Protein AF-A0A3D4NW96-F1 (afdb_monomer_lite)

Sequence (193 aa):
GAGKTSLIKHLLAQRPAHERWAVLINEFGQIGLDAALLTHDADGIALGEVAGGCLCCVNGVPFQIGLGRLLRKARPDRLFIEPSGLGHPAQLLRQLSEAPWHGVLAVQPCVLVLDAQALAVGKPLPATQQETLNSAGLLLLNKSEDLDAGDRQRIAAQLPARRLYWTQQAVLPLSELPGLETQAMAGGGKFSG

pLDDT: mean 81.94, std 17.96, range [34.5, 98.31]

Foldseek 3Di:
DLQPLLLVVLLLVVDDQPFAEEEEEADPDPRPPPCVVAVDVNSRYYYFYQDDDALQVVVDPSVVVRVVVRCVPSVGQYYHYDHPPPHQVVVVLVVCCDPPNPLVDPRWFAEARDALVCVLVPNDDPPSVVVSLVRHQEHEHEPCPPPDPVSVVVSVVVGPPHHYHYYYSNNDDNVSDTCSVPGRPPDPDPPDD

Secondary structure (DSSP, 8-state):
--SHHHHHHHHHTT--TT--EEEEES-SSSS---GGGT--GGGTEEEEE--SS-TT-TTSHHHHHHHHHHHHHH--SEEEEE--TT--HHHHHHHHHSTTTBTTB-PPPPEEEEEHHHHHTTPPPPHHHHHHHTT-SEEEEE--TT--HHHHHHHHHHS-S--EEEESTT---GGGSTTTT------------

Structure (mmCIF, N/CA/C/O backbone):
data_AF-A0A3D4NW96-F1
#
_entry.id   AF-A0A3D4NW96-F1
#
loop_
_atom_site.group_PDB
_atom_site.id
_atom_site.type_symbol
_atom_site.label_atom_id
_atom_site.label_alt_id
_atom_site.label_comp_id
_atom_site.label_asym_id
_atom_site.label_entity_id
_atom_site.label_seq_id
_atom_site.pdbx_PDB_ins_code
_atom_site.Cartn_x
_atom_site.Cartn_y
_atom_site.Cartn_z
_atom_site.occupancy
_atom_site.B_iso_or_equiv
_atom_site.auth_seq_id
_atom_site.auth_comp_id
_atom_site.auth_asym_id
_atom_site.auth_atom_id
_atom_site.pdbx_PDB_model_num
ATOM 1 N N . GLY A 1 1 ? 4.396 1.467 13.253 1.00 79.81 1 GLY A N 1
ATOM 2 C CA . GLY A 1 1 ? 3.691 2.020 12.072 1.00 79.81 1 GLY A CA 1
ATOM 3 C C . GLY A 1 1 ? 2.405 1.254 11.788 1.00 79.81 1 GLY A C 1
ATOM 4 O O . GLY A 1 1 ? 2.081 0.360 12.561 1.00 79.81 1 GLY A O 1
ATOM 5 N N . ALA A 1 2 ? 1.698 1.584 10.698 1.00 88.38 2 ALA A N 1
ATOM 6 C CA . ALA A 1 2 ? 0.417 0.960 10.317 1.00 88.38 2 ALA A CA 1
ATOM 7 C C . ALA A 1 2 ? 0.542 -0.426 9.639 1.00 88.38 2 ALA A C 1
ATOM 9 O O . ALA A 1 2 ? -0.442 -1.145 9.546 1.00 88.38 2 ALA A O 1
ATOM 10 N N . GLY A 1 3 ? 1.742 -0.835 9.196 1.00 90.62 3 GLY A N 1
ATOM 11 C CA . GLY A 1 3 ? 1.985 -2.171 8.616 1.00 90.62 3 GLY A CA 1
ATOM 12 C C . GLY A 1 3 ? 2.124 -2.238 7.087 1.00 90.62 3 GLY A C 1
ATOM 13 O O . GLY A 1 3 ? 2.017 -3.322 6.533 1.00 90.62 3 GLY A O 1
ATOM 14 N N . LYS A 1 4 ? 2.389 -1.114 6.402 1.00 90.12 4 LYS A N 1
ATOM 15 C CA . LYS A 1 4 ? 2.586 -1.044 4.935 1.00 90.12 4 LYS A CA 1
ATOM 16 C C . LYS A 1 4 ? 3.630 -2.032 4.410 1.00 90.12 4 LYS A C 1
ATOM 18 O O . LYS A 1 4 ? 3.354 -2.804 3.503 1.00 90.12 4 LYS A O 1
ATOM 23 N N . THR A 1 5 ? 4.805 -2.046 5.022 1.00 84.62 5 THR A N 1
ATOM 24 C CA . THR A 1 5 ? 5.847 -2.992 4.647 1.00 84.62 5 THR A CA 1
ATOM 25 C C . THR A 1 5 ? 5.406 -4.443 4.843 1.00 84.62 5 THR A C 1
ATOM 27 O O . THR A 1 5 ? 5.610 -5.269 3.958 1.00 84.62 5 THR A O 1
ATOM 30 N N . SER A 1 6 ? 4.824 -4.774 6.001 1.00 88.56 6 SER A N 1
ATOM 31 C CA . SER A 1 6 ? 4.350 -6.134 6.278 1.00 88.56 6 SER A CA 1
ATOM 32 C C . SER A 1 6 ? 3.328 -6.577 5.233 1.00 88.56 6 SER A C 1
ATOM 34 O O . SER A 1 6 ? 3.433 -7.690 4.729 1.00 88.56 6 SER A O 1
ATOM 36 N N . LEU A 1 7 ? 2.424 -5.676 4.827 1.00 92.88 7 LEU A N 1
ATOM 37 C CA . LEU A 1 7 ? 1.505 -5.909 3.714 1.00 92.88 7 LEU A CA 1
ATOM 38 C C . LEU A 1 7 ? 2.262 -6.271 2.432 1.00 92.88 7 LEU A C 1
ATOM 40 O O . LEU A 1 7 ? 1.961 -7.290 1.821 1.00 92.88 7 LEU A O 1
ATOM 44 N N . ILE A 1 8 ? 3.265 -5.479 2.037 1.00 91.00 8 ILE A N 1
ATOM 45 C CA . ILE A 1 8 ? 4.057 -5.763 0.831 1.00 91.00 8 ILE A CA 1
ATOM 46 C C . ILE A 1 8 ? 4.716 -7.142 0.934 1.00 91.00 8 ILE A C 1
ATOM 48 O O . ILE A 1 8 ? 4.587 -7.927 0.001 1.00 91.00 8 ILE A O 1
ATOM 52 N N . LYS A 1 9 ? 5.339 -7.494 2.068 1.00 88.38 9 LYS A N 1
ATOM 53 C CA . LYS A 1 9 ? 5.931 -8.833 2.271 1.00 88.38 9 LYS A CA 1
ATOM 54 C C . LYS A 1 9 ? 4.901 -9.950 2.065 1.00 88.38 9 LYS A C 1
ATOM 56 O O . LYS A 1 9 ? 5.177 -10.906 1.344 1.00 88.38 9 LYS A O 1
ATOM 61 N N . HIS A 1 10 ? 3.713 -9.817 2.656 1.00 91.38 10 HIS A N 1
ATOM 62 C CA . HIS A 1 10 ? 2.637 -10.800 2.504 1.00 91.38 10 HIS A CA 1
ATOM 63 C C . H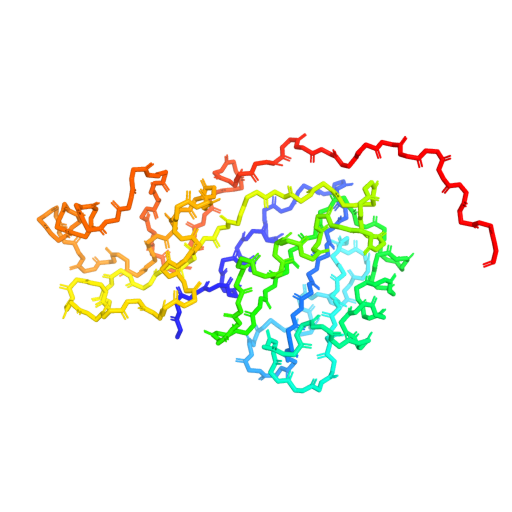IS A 1 10 ? 2.122 -10.908 1.066 1.00 91.38 10 HIS A C 1
ATOM 65 O O . HIS A 1 10 ? 1.771 -12.004 0.631 1.00 91.38 10 HIS A O 1
ATOM 71 N N . LEU A 1 11 ? 2.080 -9.803 0.320 1.00 93.06 11 LEU A N 1
ATOM 72 C CA . LEU A 1 11 ? 1.682 -9.814 -1.087 1.00 93.06 11 LEU A CA 1
ATOM 73 C C . LEU A 1 11 ? 2.751 -10.471 -1.964 1.00 93.06 11 LEU A C 1
ATOM 75 O O . LEU A 1 11 ? 2.412 -11.299 -2.804 1.00 93.06 11 LEU A O 1
ATOM 79 N N . LEU A 1 12 ? 4.033 -10.150 -1.749 1.00 90.44 12 LEU A N 1
ATOM 80 C CA . LEU A 1 12 ? 5.151 -10.749 -2.488 1.00 90.44 12 LEU A CA 1
ATOM 81 C C . LEU A 1 12 ? 5.175 -12.279 -2.344 1.00 90.44 12 LEU A C 1
ATOM 83 O O . LEU A 1 12 ? 5.434 -12.979 -3.318 1.00 90.44 12 LEU A O 1
ATOM 87 N N . ALA A 1 13 ? 4.840 -12.803 -1.160 1.00 89.94 13 ALA A N 1
ATOM 88 C CA . ALA A 1 13 ? 4.742 -14.244 -0.915 1.00 89.94 13 ALA A CA 1
ATOM 89 C C . ALA A 1 13 ? 3.607 -14.938 -1.700 1.00 89.94 13 ALA A C 1
ATOM 91 O O . ALA A 1 13 ? 3.605 -16.159 -1.822 1.00 89.94 13 ALA A O 1
ATOM 92 N N . GLN A 1 14 ? 2.648 -14.175 -2.236 1.00 92.94 14 GLN A N 1
ATOM 93 C CA . GLN A 1 14 ? 1.527 -14.662 -3.050 1.00 92.94 14 GLN A CA 1
ATOM 94 C C . GLN A 1 14 ? 1.749 -14.443 -4.559 1.00 92.94 14 GLN A C 1
ATOM 96 O O . GLN A 1 14 ? 0.839 -14.683 -5.353 1.00 92.94 14 GLN A O 1
ATOM 101 N N . ARG A 1 15 ? 2.931 -13.957 -4.971 1.00 91.12 15 ARG A N 1
ATOM 102 C CA . ARG A 1 15 ? 3.251 -13.638 -6.369 1.00 91.12 15 ARG A CA 1
ATOM 103 C C . ARG A 1 15 ? 3.063 -14.864 -7.281 1.00 91.12 15 ARG A C 1
ATOM 105 O O . ARG A 1 15 ? 3.669 -15.907 -7.025 1.00 91.12 15 ARG A O 1
ATOM 112 N N . PRO A 1 16 ? 2.322 -14.744 -8.397 1.00 91.50 16 PRO A N 1
ATOM 113 C CA . PRO A 1 16 ? 2.294 -15.779 -9.423 1.00 91.50 16 PRO A CA 1
ATOM 114 C C . PRO A 1 16 ? 3.690 -15.997 -10.016 1.00 91.50 16 PRO A C 1
ATOM 116 O O . PRO A 1 16 ? 4.339 -15.045 -10.440 1.00 91.50 16 PRO A O 1
ATOM 119 N N . ALA A 1 17 ? 4.139 -17.252 -10.110 1.00 88.12 17 ALA A N 1
ATOM 120 C CA . ALA A 1 17 ? 5.512 -17.581 -10.511 1.00 88.12 17 ALA A CA 1
ATOM 121 C C . ALA A 1 17 ? 5.953 -16.958 -11.853 1.00 88.12 17 ALA A C 1
ATOM 123 O O . ALA A 1 17 ? 7.131 -16.639 -12.009 1.00 88.12 17 ALA A O 1
ATOM 124 N N . HIS A 1 18 ? 5.015 -16.749 -12.783 1.00 89.19 18 HIS A N 1
ATOM 125 C CA . HIS A 1 18 ? 5.259 -16.206 -14.122 1.00 89.19 18 HIS A CA 1
ATOM 126 C C . HIS A 1 18 ? 5.331 -14.670 -14.192 1.00 89.19 18 HIS A C 1
ATOM 128 O O . HIS A 1 18 ? 5.733 -14.149 -15.228 1.00 89.19 18 HIS A O 1
ATOM 134 N N . GLU A 1 19 ? 4.953 -13.946 -13.134 1.00 91.06 19 GLU A N 1
ATOM 135 C CA . GLU A 1 19 ? 4.984 -12.478 -13.115 1.00 91.06 19 GLU A CA 1
ATOM 136 C C . GLU A 1 19 ? 6.280 -11.959 -12.483 1.00 91.06 19 GLU A C 1
ATOM 138 O O . GLU A 1 19 ? 6.698 -12.431 -11.430 1.00 91.06 19 GLU A O 1
ATOM 143 N N . ARG A 1 20 ? 6.894 -10.928 -13.058 1.00 90.75 20 ARG A N 1
ATOM 144 C CA . ARG A 1 20 ? 7.984 -10.177 -12.428 1.00 90.75 20 ARG A CA 1
ATOM 145 C C . ARG A 1 20 ? 7.427 -9.009 -11.642 1.00 90.75 20 ARG A C 1
ATOM 147 O O . ARG A 1 20 ? 6.744 -8.157 -12.202 1.00 90.75 20 ARG A O 1
ATOM 154 N N . TRP A 1 21 ? 7.727 -8.919 -10.358 1.00 92.38 21 TRP A N 1
ATOM 155 C CA . TRP A 1 21 ? 7.272 -7.808 -9.528 1.00 92.38 21 TRP A CA 1
ATOM 156 C C . TRP A 1 21 ? 8.437 -6.907 -9.148 1.00 92.38 21 TRP A C 1
ATOM 158 O O . TRP A 1 21 ? 9.586 -7.334 -9.076 1.00 92.38 21 TRP A O 1
ATOM 168 N N . ALA A 1 22 ? 8.142 -5.641 -8.901 1.00 90.38 22 ALA A N 1
ATOM 169 C CA . ALA A 1 22 ? 9.100 -4.688 -8.389 1.00 90.38 22 ALA A CA 1
ATOM 170 C C . ALA A 1 22 ? 8.536 -3.950 -7.180 1.00 90.38 22 ALA A C 1
ATOM 172 O O . ALA A 1 22 ? 7.335 -3.691 -7.094 1.00 90.38 22 ALA A O 1
ATOM 173 N N . VAL A 1 23 ? 9.415 -3.580 -6.257 1.00 88.50 23 VAL A N 1
ATOM 174 C CA . VAL A 1 23 ? 9.076 -2.734 -5.115 1.00 88.50 23 VAL A CA 1
ATOM 175 C C . VAL A 1 23 ? 10.023 -1.540 -5.097 1.00 88.50 23 VAL A C 1
ATOM 177 O O . VAL A 1 23 ? 11.232 -1.699 -5.247 1.00 88.50 23 VAL A O 1
ATOM 180 N N . LEU A 1 24 ? 9.476 -0.341 -4.928 1.00 85.44 24 LEU A N 1
ATOM 181 C CA . LEU A 1 24 ? 10.227 0.892 -4.725 1.00 85.44 24 LEU A CA 1
ATOM 182 C C . LEU A 1 24 ? 9.972 1.399 -3.303 1.00 85.44 24 LEU A C 1
ATOM 184 O O . LEU A 1 24 ? 8.830 1.708 -2.953 1.00 85.44 24 LEU A O 1
ATOM 188 N N . ILE A 1 25 ? 11.030 1.483 -2.494 1.00 79.69 25 ILE A N 1
ATOM 189 C CA . ILE A 1 25 ? 10.976 1.949 -1.098 1.00 79.69 25 ILE A CA 1
ATOM 190 C C . ILE A 1 25 ? 11.914 3.143 -0.873 1.00 79.69 25 ILE A C 1
ATOM 192 O O . ILE A 1 25 ? 12.885 3.328 -1.607 1.00 79.69 25 ILE A O 1
ATOM 196 N N . ASN A 1 26 ? 11.613 3.964 0.138 1.00 66.25 26 ASN A N 1
ATOM 197 C CA . ASN A 1 26 ? 12.361 5.200 0.408 1.00 66.25 26 ASN A CA 1
ATOM 198 C C . ASN A 1 26 ? 13.710 4.998 1.114 1.00 66.25 26 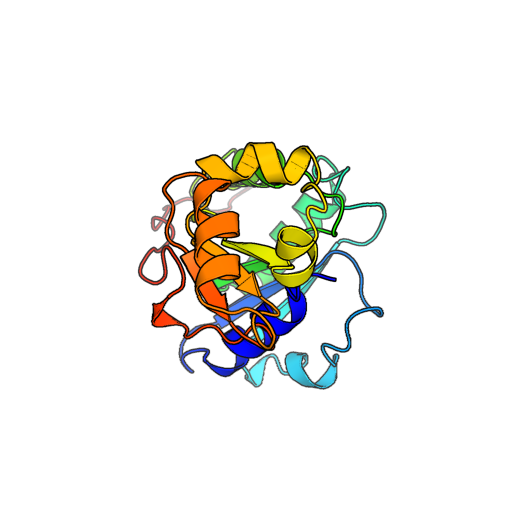ASN A C 1
ATOM 200 O O . ASN A 1 26 ? 14.616 5.776 0.872 1.00 66.25 26 ASN A O 1
ATOM 204 N N . GLU A 1 27 ? 13.843 4.033 2.026 1.00 60.91 27 GLU A N 1
ATOM 205 C CA . GLU A 1 27 ? 15.075 3.865 2.816 1.00 60.91 27 GLU A CA 1
ATOM 206 C C . GLU A 1 27 ? 15.351 2.385 3.095 1.00 60.91 27 GLU A C 1
ATOM 208 O O . GLU A 1 27 ? 14.503 1.670 3.644 1.00 60.91 27 GLU A O 1
ATOM 213 N N . PHE A 1 28 ? 16.558 1.932 2.759 1.00 51.81 28 PHE A N 1
ATOM 214 C CA . PHE A 1 28 ? 17.093 0.658 3.228 1.00 51.81 28 PHE A CA 1
ATOM 215 C C . PHE A 1 28 ? 17.448 0.735 4.722 1.00 51.81 28 PHE A C 1
ATOM 217 O O . PHE A 1 28 ? 18.097 1.672 5.177 1.00 51.81 28 PHE A O 1
ATOM 224 N N . GLY A 1 29 ? 17.066 -0.288 5.496 1.00 48.38 29 GLY A N 1
ATOM 225 C CA . GLY A 1 29 ? 17.617 -0.518 6.843 1.00 48.38 29 GLY A CA 1
ATOM 226 C C . GLY A 1 29 ? 16.663 -0.390 8.036 1.00 48.38 29 GLY A C 1
ATOM 227 O O . GLY A 1 29 ? 16.959 -0.962 9.077 1.00 48.38 29 GLY A O 1
ATOM 228 N N . GLN A 1 30 ? 15.487 0.240 7.922 1.00 45.91 30 GLN A N 1
ATOM 229 C CA . GLN A 1 30 ? 14.497 0.232 9.026 1.00 45.91 30 GLN A CA 1
ATOM 230 C C . GLN A 1 30 ? 13.554 -0.988 9.020 1.00 45.91 30 GLN A C 1
ATOM 232 O O . GLN A 1 30 ? 12.742 -1.159 9.925 1.00 45.91 30 GLN A O 1
ATOM 237 N N . ILE A 1 31 ? 13.607 -1.818 7.975 1.00 47.38 31 ILE A N 1
ATOM 238 C CA . ILE A 1 31 ? 12.395 -2.487 7.486 1.00 47.38 31 ILE A CA 1
ATOM 239 C C . ILE A 1 31 ? 12.436 -4.030 7.589 1.00 47.38 31 ILE A C 1
ATOM 241 O O . ILE A 1 31 ? 11.394 -4.698 7.524 1.00 47.38 31 ILE A O 1
ATOM 245 N N . GLY A 1 32 ? 13.609 -4.642 7.783 1.00 48.00 32 GLY A N 1
ATOM 246 C CA . GLY A 1 32 ? 13.733 -6.106 7.878 1.00 48.00 32 GLY A CA 1
ATOM 247 C C . GLY A 1 32 ? 13.096 -6.862 6.699 1.00 48.00 32 GLY A C 1
ATOM 248 O O . GLY A 1 32 ? 12.686 -8.010 6.851 1.00 48.00 32 GLY A O 1
ATOM 249 N N . LEU A 1 33 ? 12.864 -6.202 5.549 1.00 52.72 33 LEU A N 1
ATOM 250 C CA . LEU A 1 33 ? 12.837 -6.900 4.266 1.00 52.72 33 LEU A CA 1
ATOM 251 C C . LEU A 1 33 ? 14.296 -7.284 4.084 1.00 52.72 33 LEU A C 1
ATOM 253 O O . LEU A 1 33 ? 15.111 -6.426 3.744 1.00 52.72 33 LEU A O 1
ATOM 257 N N . ASP A 1 34 ? 14.639 -8.513 4.464 1.00 51.78 34 ASP A N 1
ATOM 258 C CA . ASP A 1 34 ? 16.000 -8.988 4.297 1.00 51.78 34 ASP A CA 1
ATOM 259 C C . ASP A 1 34 ? 16.382 -8.786 2.840 1.00 51.78 34 ASP A C 1
ATOM 261 O O . ASP A 1 34 ? 15.649 -9.204 1.941 1.00 51.78 34 ASP A O 1
ATOM 265 N N . ALA A 1 35 ? 17.540 -8.165 2.608 1.00 50.00 35 ALA A N 1
ATOM 266 C CA . ALA A 1 35 ? 18.142 -8.158 1.283 1.00 50.00 35 ALA A CA 1
ATOM 267 C C . ALA A 1 35 ? 18.137 -9.593 0.722 1.00 50.00 35 ALA A C 1
ATOM 269 O O . ALA A 1 35 ? 17.739 -9.789 -0.416 1.00 50.00 35 ALA A O 1
ATOM 270 N N . ALA A 1 36 ? 18.400 -10.591 1.579 1.00 48.53 36 ALA A N 1
ATOM 271 C CA . ALA A 1 36 ? 18.351 -12.019 1.270 1.00 48.53 36 ALA A CA 1
ATOM 272 C C . ALA A 1 36 ? 16.994 -12.546 0.754 1.00 48.53 36 ALA A C 1
ATOM 274 O O . ALA A 1 36 ? 16.991 -13.446 -0.077 1.00 48.53 36 ALA A O 1
ATOM 275 N N . LEU A 1 37 ? 15.851 -11.993 1.188 1.00 49.50 37 LEU A N 1
ATOM 276 C CA . LEU A 1 37 ? 14.518 -12.399 0.702 1.00 49.50 37 LEU A CA 1
ATOM 277 C C . LEU A 1 37 ? 14.191 -11.841 -0.698 1.00 49.50 37 LEU A C 1
ATOM 279 O O . LEU A 1 37 ? 13.178 -12.214 -1.280 1.00 49.50 37 LEU A O 1
ATOM 283 N N . LEU A 1 38 ? 15.007 -10.919 -1.223 1.00 51.31 38 LEU A N 1
ATOM 284 C CA . LEU A 1 38 ? 14.732 -10.162 -2.455 1.00 51.31 38 LEU A CA 1
ATOM 285 C C . LEU A 1 38 ? 15.907 -10.144 -3.439 1.00 51.31 38 LEU A C 1
ATOM 287 O O . LEU A 1 38 ? 15.787 -9.584 -4.525 1.00 51.31 38 LEU A O 1
ATOM 291 N N . THR A 1 39 ? 17.066 -10.688 -3.058 1.00 44.62 39 THR A N 1
ATOM 292 C CA . THR A 1 39 ? 18.314 -10.615 -3.838 1.00 44.62 39 THR A CA 1
ATOM 293 C C . THR A 1 39 ? 18.428 -11.640 -4.952 1.00 44.62 39 THR A C 1
ATOM 295 O O . THR A 1 39 ? 19.428 -11.647 -5.670 1.00 44.62 39 THR A O 1
ATOM 298 N N . HIS A 1 40 ? 17.439 -12.501 -5.140 1.00 50.81 40 HIS A N 1
ATOM 299 C CA . HIS A 1 40 ? 17.478 -13.438 -6.243 1.00 50.81 40 HIS A CA 1
ATOM 300 C C . HIS A 1 40 ? 16.679 -12.857 -7.408 1.00 50.81 40 HIS A C 1
ATOM 302 O O . HIS A 1 40 ? 15.461 -12.977 -7.461 1.00 50.81 40 HIS A O 1
ATOM 308 N N . ASP A 1 41 ? 17.381 -12.293 -8.400 1.00 52.28 41 ASP A N 1
ATOM 309 C CA . ASP A 1 41 ? 16.817 -12.040 -9.742 1.00 52.28 41 ASP A CA 1
ATOM 310 C C . ASP A 1 41 ? 16.141 -13.325 -10.306 1.00 52.28 41 ASP A C 1
ATOM 312 O O . ASP A 1 41 ? 15.258 -13.245 -11.160 1.00 52.28 41 ASP A O 1
ATOM 316 N N . ALA A 1 42 ? 16.506 -14.510 -9.787 1.00 52.50 42 ALA A N 1
ATOM 317 C CA . ALA A 1 42 ? 15.865 -15.802 -10.050 1.00 52.50 42 ALA A CA 1
ATOM 318 C C . ALA A 1 42 ? 14.427 -15.934 -9.499 1.00 52.50 42 ALA A C 1
ATOM 320 O O . ALA A 1 42 ? 13.630 -16.667 -10.079 1.00 52.50 42 ALA A O 1
ATOM 321 N N . ASP A 1 43 ? 14.064 -15.193 -8.449 1.00 62.44 43 ASP A N 1
ATOM 322 C CA . ASP A 1 43 ? 12.742 -15.239 -7.810 1.00 62.44 43 ASP A CA 1
ATOM 323 C C . ASP A 1 43 ? 11.761 -14.221 -8.411 1.00 62.44 43 ASP A C 1
ATOM 325 O O . ASP A 1 43 ? 10.654 -14.049 -7.901 1.00 62.44 43 ASP A O 1
ATOM 329 N N . GLY A 1 44 ? 12.138 -13.529 -9.493 1.00 72.31 44 GLY A N 1
ATOM 330 C CA . GLY A 1 44 ? 11.254 -12.619 -10.226 1.00 72.31 44 GLY A CA 1
ATOM 331 C C . GLY A 1 44 ? 10.845 -11.356 -9.459 1.00 72.31 44 GLY A C 1
ATOM 332 O O . GLY A 1 44 ? 9.874 -10.712 -9.850 1.00 72.31 44 GLY A O 1
ATOM 333 N N . ILE A 1 45 ? 11.548 -10.988 -8.384 1.00 77.62 45 ILE A N 1
ATOM 334 C CA . ILE A 1 45 ? 11.284 -9.774 -7.600 1.00 77.62 45 ILE A CA 1
ATOM 335 C C . ILE A 1 45 ? 12.487 -8.834 -7.696 1.00 77.62 45 ILE A C 1
ATOM 337 O O . ILE A 1 45 ? 13.613 -9.234 -7.430 1.00 77.62 45 ILE A O 1
ATOM 341 N N . ALA A 1 46 ? 12.245 -7.570 -8.041 1.00 79.69 46 ALA A N 1
ATOM 342 C CA . ALA A 1 46 ? 13.265 -6.528 -8.071 1.00 79.69 46 ALA A CA 1
ATOM 343 C C . ALA A 1 46 ? 12.998 -5.442 -7.023 1.00 79.69 46 ALA A C 1
ATOM 345 O O . ALA A 1 46 ? 11.877 -4.957 -6.882 1.00 79.69 46 ALA A O 1
ATOM 346 N N . LEU A 1 47 ? 14.044 -4.994 -6.333 1.00 77.38 47 LEU A N 1
ATOM 347 C CA . LEU A 1 47 ? 13.954 -3.891 -5.381 1.00 77.38 47 LEU A CA 1
ATOM 348 C C . LEU A 1 47 ? 14.686 -2.659 -5.922 1.00 77.38 47 LEU A C 1
ATOM 350 O O . LEU A 1 47 ? 15.832 -2.743 -6.369 1.00 77.38 47 LEU A O 1
ATOM 354 N N . GLY A 1 48 ? 14.017 -1.512 -5.879 1.00 71.50 48 GLY A N 1
ATOM 355 C CA . GLY A 1 48 ? 14.623 -0.204 -6.087 1.00 71.50 48 GLY A CA 1
ATOM 356 C C . GLY A 1 48 ? 14.576 0.623 -4.810 1.00 71.50 48 GLY A C 1
ATOM 357 O O . GLY A 1 48 ? 13.625 0.542 -4.031 1.00 71.50 48 GLY A O 1
ATOM 358 N N . GLU A 1 49 ? 15.592 1.456 -4.636 1.00 71.19 49 GLU A N 1
ATOM 359 C CA . GLU A 1 49 ? 15.664 2.454 -3.575 1.00 71.19 49 GLU A CA 1
ATOM 360 C C . GLU A 1 49 ? 15.800 3.844 -4.196 1.00 71.19 49 GLU A C 1
ATOM 362 O O . GLU A 1 49 ? 16.421 4.015 -5.253 1.00 71.19 49 GLU A O 1
ATOM 367 N N . VAL A 1 50 ? 15.231 4.840 -3.524 1.00 65.56 50 VAL A N 1
ATOM 368 C CA . VAL A 1 50 ? 15.468 6.251 -3.821 1.00 65.56 50 VAL A CA 1
ATOM 369 C C . VAL A 1 50 ? 16.289 6.843 -2.681 1.00 65.56 50 VAL A C 1
ATOM 371 O O . VAL A 1 50 ? 15.759 7.116 -1.614 1.00 65.56 50 VAL A O 1
ATOM 374 N N . ALA A 1 51 ? 17.591 7.032 -2.901 1.00 51.25 51 ALA A N 1
ATOM 375 C CA . ALA A 1 51 ? 18.478 7.597 -1.888 1.00 51.25 51 ALA A CA 1
ATOM 376 C C . ALA A 1 51 ? 18.239 9.109 -1.702 1.00 51.25 51 ALA A C 1
ATOM 378 O O . ALA A 1 51 ? 18.340 9.877 -2.662 1.00 51.25 51 ALA A O 1
ATOM 379 N N . GLY A 1 52 ? 18.018 9.529 -0.452 1.00 51.12 52 GLY A N 1
ATOM 380 C CA . GLY A 1 52 ? 18.123 10.923 -0.006 1.00 51.12 52 GLY A CA 1
ATOM 381 C C . GLY A 1 52 ? 16.798 11.681 0.155 1.00 51.12 52 GLY A C 1
ATOM 382 O O . GLY A 1 52 ? 16.146 12.033 -0.823 1.00 51.12 52 GLY A O 1
ATOM 383 N N . GLY A 1 53 ? 16.495 12.046 1.409 1.00 49.03 53 GLY A N 1
ATOM 384 C CA . GLY A 1 53 ? 15.458 13.010 1.800 1.00 49.03 53 GLY A CA 1
ATOM 385 C C . GLY A 1 53 ? 14.047 12.425 1.847 1.00 49.03 53 GLY A C 1
ATOM 386 O O . GLY A 1 53 ? 13.701 11.547 1.068 1.00 49.03 53 GLY A O 1
ATOM 387 N N . CYS A 1 54 ? 13.221 12.893 2.790 1.00 44.31 54 CYS A N 1
ATOM 388 C CA . CYS A 1 54 ? 11.834 12.450 2.939 1.00 44.31 54 CYS A CA 1
ATOM 389 C C . CYS A 1 54 ? 11.131 12.344 1.573 1.00 44.31 54 CYS A C 1
ATOM 391 O O . CYS A 1 54 ? 11.199 13.276 0.772 1.00 44.31 54 CYS A O 1
ATOM 393 N N . LEU A 1 55 ? 10.343 11.283 1.365 1.00 46.09 55 LEU A N 1
ATOM 394 C CA . LEU A 1 55 ? 9.377 11.137 0.263 1.00 46.09 55 LEU A CA 1
ATOM 395 C C . LEU A 1 55 ? 8.258 12.216 0.314 1.00 46.09 55 LEU A C 1
ATOM 397 O O . LEU A 1 55 ? 7.155 12.004 -0.164 1.00 46.09 55 LEU A O 1
ATOM 401 N N . CYS A 1 56 ? 8.495 13.372 0.942 1.00 41.09 56 CYS A N 1
ATOM 402 C CA . CYS A 1 56 ? 7.770 14.623 0.726 1.00 41.09 56 CYS A CA 1
ATOM 403 C C . CYS A 1 56 ? 8.456 15.504 -0.344 1.00 41.09 56 CYS A C 1
ATOM 405 O O . CYS A 1 56 ? 7.818 16.393 -0.894 1.00 41.09 56 CYS A O 1
ATOM 407 N N . CYS A 1 57 ? 9.699 15.189 -0.736 1.00 45.78 57 CYS A N 1
ATOM 408 C CA . CYS A 1 57 ? 10.398 15.728 -1.907 1.00 45.78 57 CYS A CA 1
ATOM 409 C C . CYS A 1 57 ? 10.212 14.839 -3.155 1.00 45.78 57 CYS A C 1
ATOM 411 O O . CYS A 1 57 ? 11.115 14.739 -3.980 1.00 45.78 57 CYS A O 1
ATOM 413 N N . VAL A 1 58 ? 9.051 14.191 -3.326 1.00 49.12 58 VAL A N 1
ATOM 414 C CA . VAL A 1 58 ? 8.722 13.293 -4.469 1.00 49.12 58 VAL A CA 1
ATOM 415 C C . VAL A 1 58 ? 8.832 13.978 -5.843 1.00 49.12 58 VAL A C 1
ATOM 417 O O . VAL A 1 58 ? 8.909 13.321 -6.876 1.00 49.12 58 VAL A O 1
ATOM 420 N N . ASN A 1 59 ? 8.945 15.306 -5.865 1.00 48.72 59 ASN A N 1
ATOM 421 C CA . ASN A 1 59 ? 9.295 16.089 -7.054 1.00 48.72 59 ASN A CA 1
ATOM 422 C C . ASN A 1 59 ? 10.786 16.015 -7.438 1.00 48.72 59 ASN A C 1
ATOM 424 O O . ASN A 1 59 ? 11.203 16.623 -8.421 1.00 48.72 59 ASN A O 1
ATOM 428 N N . GLY A 1 60 ? 11.612 15.320 -6.659 1.00 61.72 60 GLY A N 1
ATOM 429 C CA . GLY A 1 60 ? 13.040 15.235 -6.887 1.00 61.72 60 GLY A CA 1
ATOM 430 C C . GLY A 1 60 ? 13.384 14.313 -8.052 1.00 61.72 60 GLY A C 1
ATOM 431 O O . GLY A 1 60 ? 12.955 13.160 -8.111 1.00 61.72 60 GLY A O 1
ATOM 432 N N . VAL A 1 61 ? 14.277 14.794 -8.914 1.00 68.94 61 VAL A N 1
ATOM 433 C CA . VAL A 1 61 ? 15.013 14.015 -9.921 1.00 68.94 61 VAL A CA 1
ATOM 434 C C . VAL A 1 61 ? 15.462 12.619 -9.419 1.00 68.94 61 VAL A C 1
ATOM 436 O O . VAL A 1 61 ? 15.341 11.668 -10.195 1.00 68.94 61 VAL A O 1
ATOM 439 N N . PRO A 1 62 ? 15.887 12.414 -8.146 1.00 74.38 62 PRO A N 1
ATOM 440 C CA . PRO A 1 62 ? 16.246 11.083 -7.646 1.00 74.38 62 PRO A CA 1
ATOM 441 C C . PRO A 1 62 ? 15.127 10.036 -7.730 1.00 74.38 62 PRO A C 1
ATOM 443 O O . PRO A 1 62 ? 15.400 8.902 -8.123 1.00 74.38 62 PRO A O 1
ATOM 446 N N . PHE A 1 63 ? 13.873 10.399 -7.426 1.00 79.06 63 PHE A N 1
ATOM 447 C CA . PHE A 1 63 ? 12.742 9.468 -7.518 1.00 79.06 63 PHE A CA 1
ATOM 448 C C . PHE A 1 63 ? 12.525 9.022 -8.963 1.00 79.06 63 PHE A C 1
ATOM 450 O O . PHE A 1 63 ? 12.424 7.827 -9.239 1.00 79.06 63 PHE A O 1
ATOM 457 N N . GLN A 1 64 ? 12.524 9.975 -9.902 1.00 82.12 64 GLN A N 1
ATOM 458 C CA . GLN A 1 64 ? 12.318 9.672 -11.316 1.00 82.12 64 GLN A CA 1
ATOM 459 C C . GLN A 1 64 ? 13.447 8.810 -11.895 1.00 82.12 64 GLN A C 1
ATOM 461 O O . GLN A 1 64 ? 13.182 7.862 -12.636 1.00 82.12 64 GLN A O 1
ATOM 466 N N . ILE A 1 65 ? 14.701 9.092 -11.527 1.00 83.12 65 ILE A N 1
ATOM 467 C CA . ILE A 1 65 ? 15.854 8.284 -11.943 1.00 83.12 65 ILE A CA 1
ATOM 468 C C . ILE A 1 65 ? 15.767 6.872 -11.356 1.00 83.12 65 ILE A C 1
ATOM 470 O O . ILE A 1 65 ? 15.958 5.900 -12.092 1.00 83.12 65 ILE A O 1
ATOM 474 N N . GLY A 1 66 ? 15.476 6.749 -10.057 1.00 83.75 66 GLY A N 1
ATOM 475 C CA . GLY A 1 66 ? 15.366 5.467 -9.359 1.00 83.75 66 GLY A CA 1
ATOM 476 C C . GLY A 1 66 ? 14.262 4.592 -9.946 1.00 83.75 66 GLY A C 1
ATOM 477 O O . GLY A 1 66 ? 14.524 3.460 -10.360 1.00 83.75 66 GLY A O 1
ATOM 478 N N . LEU A 1 67 ? 13.057 5.150 -10.085 1.00 88.00 67 LEU A N 1
ATOM 479 C CA . LEU A 1 67 ? 11.921 4.477 -10.707 1.00 88.00 67 LEU A CA 1
ATOM 480 C C . LEU A 1 67 ? 12.227 4.089 -12.160 1.00 88.00 67 LEU A C 1
ATOM 482 O O . LEU A 1 67 ? 12.060 2.933 -12.541 1.00 88.00 67 LEU A O 1
ATOM 486 N N . GLY A 1 68 ? 12.754 5.013 -12.968 1.00 90.31 68 GLY A N 1
ATOM 487 C CA . GLY A 1 68 ? 13.099 4.737 -14.363 1.00 90.31 68 GLY A CA 1
ATOM 488 C C . GLY A 1 68 ? 14.164 3.645 -14.515 1.00 90.31 68 GLY A C 1
ATOM 489 O O . GLY A 1 68 ? 14.065 2.799 -15.406 1.00 90.31 68 GLY A O 1
ATOM 490 N N . ARG A 1 69 ? 15.176 3.619 -13.637 1.00 87.81 69 ARG A N 1
ATOM 491 C CA . ARG A 1 69 ? 16.197 2.560 -13.604 1.00 87.81 69 ARG A CA 1
ATOM 492 C C . ARG A 1 69 ? 15.590 1.213 -13.221 1.00 87.81 69 ARG A C 1
ATOM 494 O O . ARG A 1 69 ? 15.916 0.217 -13.867 1.00 87.81 69 ARG A O 1
ATOM 501 N N . LEU A 1 70 ? 14.724 1.184 -12.207 1.00 87.75 70 LEU A N 1
ATOM 502 C CA . LEU A 1 70 ? 14.031 -0.025 -11.763 1.00 87.75 70 LEU A CA 1
ATOM 503 C C . LEU A 1 70 ? 13.173 -0.606 -12.891 1.00 87.75 70 LEU A C 1
ATOM 505 O O . LEU A 1 70 ? 13.335 -1.775 -13.231 1.00 87.75 70 LEU A O 1
ATOM 509 N N . LEU A 1 71 ? 12.344 0.219 -13.535 1.00 91.44 71 LEU A N 1
ATOM 510 C CA . LEU A 1 71 ? 11.488 -0.204 -14.646 1.00 91.44 71 LEU A CA 1
ATOM 511 C C . LEU A 1 71 ? 12.302 -0.745 -15.829 1.00 91.44 71 LEU A C 1
ATOM 513 O O . LEU A 1 71 ? 11.986 -1.813 -16.351 1.00 91.44 71 LEU A O 1
ATOM 517 N N . ARG A 1 72 ? 13.392 -0.065 -16.218 1.00 90.31 72 ARG A N 1
ATOM 518 C CA . ARG A 1 72 ? 14.263 -0.511 -17.321 1.00 90.31 72 ARG A CA 1
ATOM 519 C C . ARG A 1 72 ? 14.981 -1.826 -17.024 1.00 90.31 72 ARG A C 1
ATOM 521 O O . ARG A 1 72 ? 15.091 -2.660 -17.919 1.00 90.31 72 ARG A O 1
ATOM 528 N N . LYS A 1 73 ? 15.481 -2.012 -15.797 1.00 86.25 73 LYS A N 1
ATOM 529 C CA . LYS A 1 73 ? 16.216 -3.227 -15.411 1.00 86.25 73 LYS A CA 1
ATOM 530 C C . LYS A 1 73 ? 15.269 -4.412 -15.208 1.00 86.25 73 LYS A C 1
ATOM 532 O O . LYS A 1 73 ? 15.496 -5.475 -15.775 1.00 86.25 73 LYS A O 1
ATOM 537 N N . ALA A 1 74 ? 14.229 -4.228 -14.400 1.00 87.69 74 ALA A N 1
ATOM 538 C CA . ALA A 1 74 ? 13.373 -5.317 -13.942 1.00 87.69 74 ALA A CA 1
ATOM 539 C C . ALA A 1 74 ? 12.262 -5.675 -14.935 1.00 87.69 74 ALA A C 1
ATOM 541 O O . ALA A 1 74 ? 11.837 -6.827 -14.974 1.00 87.69 74 ALA A O 1
ATOM 542 N N . ARG A 1 75 ? 11.795 -4.704 -15.739 1.00 90.69 75 ARG A N 1
ATOM 543 C CA . ARG A 1 75 ? 10.624 -4.839 -16.627 1.00 90.69 75 ARG A CA 1
ATOM 544 C C . ARG A 1 75 ? 9.464 -5.559 -15.917 1.00 90.69 75 ARG A C 1
ATOM 546 O O . ARG A 1 75 ? 9.082 -6.653 -16.351 1.00 90.69 75 ARG A O 1
ATOM 553 N N . PRO A 1 76 ? 9.003 -5.027 -14.772 1.00 92.81 76 PRO A N 1
ATOM 554 C CA . PRO A 1 76 ? 8.042 -5.724 -13.938 1.00 92.81 76 PRO A CA 1
ATOM 555 C C . PRO A 1 76 ? 6.644 -5.680 -14.558 1.00 92.81 76 PRO A C 1
ATOM 557 O O . PRO A 1 76 ? 6.254 -4.671 -15.141 1.00 92.81 76 PRO A O 1
ATOM 560 N N . ASP A 1 77 ? 5.886 -6.750 -14.359 1.00 93.25 77 ASP A N 1
ATOM 561 C CA . ASP A 1 77 ? 4.445 -6.794 -14.590 1.00 93.25 77 ASP A CA 1
ATOM 562 C C . ASP A 1 77 ? 3.702 -5.980 -13.522 1.00 93.25 77 ASP A C 1
ATOM 564 O O . ASP A 1 77 ? 2.667 -5.380 -13.802 1.00 93.25 77 ASP A O 1
ATOM 568 N N . ARG A 1 78 ? 4.246 -5.910 -12.293 1.00 93.62 78 ARG A N 1
ATOM 569 C CA . ARG A 1 78 ? 3.655 -5.141 -11.185 1.00 93.62 78 ARG A CA 1
ATOM 570 C C . ARG A 1 78 ? 4.684 -4.365 -10.388 1.00 93.62 78 ARG A C 1
ATOM 572 O O . ARG A 1 78 ? 5.752 -4.878 -10.072 1.00 93.62 78 ARG A O 1
ATOM 579 N N . LEU A 1 79 ? 4.329 -3.143 -10.008 1.00 93.19 79 LEU A N 1
ATOM 580 C CA . LEU A 1 79 ? 5.159 -2.263 -9.195 1.00 93.19 79 LEU A CA 1
ATOM 581 C C . LEU A 1 79 ? 4.404 -1.842 -7.932 1.00 93.19 79 LEU A C 1
ATOM 583 O O . LEU A 1 79 ? 3.354 -1.208 -8.017 1.00 93.19 79 LEU A O 1
ATOM 587 N N . PHE A 1 80 ? 4.985 -2.118 -6.769 1.00 92.25 80 PHE A N 1
ATOM 588 C CA . PHE A 1 80 ? 4.564 -1.534 -5.500 1.00 92.25 80 PHE A CA 1
ATOM 589 C C . PHE A 1 80 ? 5.463 -0.353 -5.154 1.00 92.25 80 PHE A C 1
ATOM 591 O O . PHE A 1 80 ? 6.683 -0.440 -5.262 1.00 92.25 80 PHE A O 1
ATOM 598 N N . ILE A 1 81 ? 4.866 0.749 -4.709 1.00 89.00 81 ILE A N 1
ATOM 599 C CA . ILE A 1 81 ? 5.599 1.920 -4.224 1.00 89.00 81 ILE A CA 1
ATOM 600 C C . ILE A 1 81 ? 5.174 2.151 -2.779 1.00 89.00 81 ILE A C 1
ATOM 602 O O . ILE A 1 81 ? 3.999 2.411 -2.516 1.00 89.00 81 ILE A O 1
ATOM 606 N N . GLU A 1 82 ? 6.119 2.059 -1.844 1.00 86.00 82 GLU A N 1
ATOM 607 C CA . GLU A 1 82 ? 5.884 2.416 -0.445 1.00 86.00 82 GLU A CA 1
ATOM 60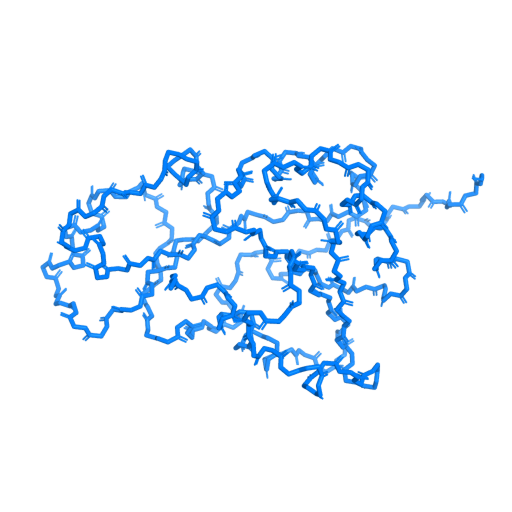8 C C . GLU A 1 82 ? 6.416 3.833 -0.175 1.00 86.00 82 GLU A C 1
ATOM 610 O O . GLU A 1 82 ? 7.626 4.011 -0.002 1.00 86.00 82 GLU A O 1
ATOM 615 N N . PRO A 1 83 ? 5.544 4.860 -0.104 1.00 76.19 83 PRO A N 1
ATOM 616 C CA . PRO A 1 83 ? 5.967 6.176 0.341 1.00 76.19 83 PRO A CA 1
ATOM 617 C C . PRO A 1 83 ? 6.322 6.162 1.834 1.00 76.19 83 PRO A C 1
ATOM 619 O O . PRO A 1 83 ? 5.744 5.404 2.624 1.00 76.19 83 PRO A O 1
ATOM 622 N N . SER A 1 84 ? 7.227 7.052 2.252 1.00 68.62 84 SER A N 1
ATOM 623 C CA . SER A 1 84 ? 7.512 7.250 3.677 1.00 68.62 84 SER A CA 1
ATOM 624 C C . SER A 1 84 ? 6.243 7.666 4.440 1.00 68.62 84 SER A C 1
ATOM 626 O O . SER A 1 84 ? 5.284 8.190 3.870 1.00 68.62 84 SER A O 1
ATOM 628 N N . GLY A 1 85 ? 6.216 7.436 5.759 1.00 61.03 85 GLY A N 1
ATOM 629 C CA . GLY A 1 85 ? 5.035 7.689 6.602 1.00 61.03 85 GLY A CA 1
ATOM 630 C C . GLY A 1 85 ? 4.515 9.137 6.617 1.00 61.03 85 GLY A C 1
ATOM 631 O O . GLY A 1 85 ? 3.399 9.351 7.082 1.00 61.03 85 GLY A O 1
ATOM 632 N N . LEU A 1 86 ? 5.294 10.093 6.096 1.00 58.03 86 LEU A N 1
ATOM 633 C CA . LEU A 1 86 ? 4.982 11.525 6.000 1.00 58.03 86 LEU A CA 1
ATOM 634 C C . LEU A 1 86 ? 4.790 12.011 4.548 1.00 58.03 86 LEU A C 1
ATOM 636 O O . LEU A 1 86 ? 4.767 13.214 4.305 1.00 58.03 86 LEU A O 1
ATOM 640 N N . GLY A 1 87 ? 4.694 11.105 3.572 1.00 66.56 87 GLY A N 1
ATOM 641 C CA . GLY A 1 87 ? 4.472 11.480 2.175 1.00 66.56 87 GLY A CA 1
ATOM 642 C C . GLY A 1 87 ? 3.095 12.109 1.917 1.00 66.56 87 GLY A C 1
ATOM 643 O O . GLY A 1 87 ? 2.202 12.084 2.769 1.00 66.56 87 GLY A O 1
ATOM 644 N N . HIS A 1 88 ? 2.917 12.623 0.697 1.00 79.31 88 HIS A N 1
ATOM 645 C CA . HIS A 1 88 ? 1.641 13.105 0.153 1.00 79.31 88 HIS A CA 1
ATOM 646 C C . HIS A 1 88 ? 1.116 12.106 -0.896 1.00 79.31 88 HIS A C 1
ATOM 648 O O . HIS A 1 88 ? 1.469 12.224 -2.074 1.00 79.31 88 HIS A O 1
ATOM 654 N N . PRO A 1 89 ? 0.288 11.109 -0.517 1.00 82.69 89 PRO A N 1
ATOM 655 C CA . PRO A 1 89 ? -0.123 10.043 -1.433 1.00 82.69 89 PRO A CA 1
ATOM 656 C C . PRO A 1 89 ? -0.884 10.572 -2.653 1.00 82.69 89 PRO A C 1
ATOM 658 O O . PRO A 1 89 ? -0.615 10.147 -3.773 1.00 82.69 89 PRO A O 1
ATOM 661 N N . ALA A 1 90 ? -1.768 11.555 -2.459 1.00 85.81 90 ALA A N 1
ATOM 662 C CA . ALA A 1 90 ? -2.491 12.201 -3.552 1.00 85.81 90 ALA A CA 1
ATOM 663 C C . ALA A 1 90 ? -1.554 12.874 -4.573 1.00 85.81 90 ALA A C 1
ATOM 665 O O . ALA A 1 90 ? -1.780 12.773 -5.777 1.00 85.81 90 ALA A O 1
ATOM 666 N N . GLN A 1 91 ? -0.482 13.532 -4.116 1.00 85.50 91 GLN A N 1
ATOM 667 C CA . GLN A 1 91 ? 0.501 14.149 -5.010 1.00 85.50 91 GLN A CA 1
ATOM 668 C C . GLN A 1 91 ? 1.299 13.093 -5.782 1.00 85.50 91 GLN A C 1
ATOM 670 O O . GLN A 1 91 ? 1.462 13.237 -6.991 1.00 85.50 91 GLN A O 1
ATOM 675 N N . LEU A 1 92 ? 1.740 12.024 -5.110 1.00 86.00 92 LEU A N 1
ATOM 676 C CA . LEU A 1 92 ? 2.438 10.908 -5.752 1.00 86.00 92 LEU A CA 1
ATOM 677 C C . LEU A 1 92 ? 1.563 10.249 -6.833 1.00 86.00 92 LEU A C 1
ATOM 679 O O . LEU A 1 92 ? 2.037 10.014 -7.940 1.00 86.00 92 LEU A O 1
ATOM 683 N N . LEU A 1 93 ? 0.281 9.998 -6.549 1.00 88.88 93 LEU A N 1
ATOM 684 C CA . LEU A 1 93 ? -0.653 9.432 -7.530 1.00 88.88 93 LEU A CA 1
ATOM 685 C C . LEU A 1 93 ? -0.830 10.334 -8.757 1.00 88.88 93 LEU A C 1
ATOM 687 O O . LEU A 1 93 ? -0.802 9.832 -9.882 1.00 88.88 93 LEU A O 1
ATOM 691 N N . ARG A 1 94 ? -0.977 11.654 -8.558 1.00 88.88 94 ARG A N 1
ATOM 692 C CA . ARG A 1 94 ? -1.050 12.619 -9.669 1.00 88.88 94 ARG A CA 1
ATOM 693 C C . ARG A 1 94 ? 0.209 12.561 -10.529 1.00 88.88 94 ARG A C 1
ATOM 695 O O . ARG A 1 94 ? 0.110 12.346 -11.728 1.00 88.88 94 ARG A O 1
ATOM 702 N N . GLN A 1 95 ? 1.380 12.634 -9.902 1.00 87.31 95 GLN A N 1
ATOM 703 C CA . GLN A 1 95 ? 2.665 12.590 -10.599 1.00 87.31 95 GLN A CA 1
ATOM 704 C C . GLN A 1 95 ? 2.848 11.304 -11.414 1.00 87.31 95 GLN A C 1
ATOM 706 O O . GLN A 1 95 ? 3.294 11.361 -12.554 1.00 87.31 95 GLN A O 1
ATOM 711 N N . LEU A 1 96 ? 2.502 10.140 -10.855 1.00 90.94 96 LEU A N 1
ATOM 712 C CA . LEU A 1 96 ? 2.601 8.855 -11.561 1.00 90.94 96 LEU A CA 1
ATOM 713 C C . LEU A 1 96 ? 1.609 8.733 -12.728 1.00 90.94 96 LEU A C 1
ATOM 715 O O . LEU A 1 96 ? 1.803 7.890 -13.599 1.00 90.94 96 LEU A O 1
ATOM 719 N N . SER A 1 97 ? 0.555 9.551 -12.742 1.00 91.06 97 SER A N 1
ATOM 720 C CA . SER A 1 97 ? -0.455 9.575 -13.807 1.00 91.06 97 SER A CA 1
ATOM 721 C C . SER A 1 97 ? -0.093 10.531 -14.956 1.00 91.06 97 SER A C 1
ATOM 723 O O . SER A 1 97 ? -0.735 10.506 -16.010 1.00 91.06 97 SER A O 1
ATOM 725 N N . GLU A 1 98 ? 0.936 11.359 -14.768 1.00 90.62 98 GLU A N 1
ATOM 726 C CA . GLU A 1 98 ? 1.422 12.372 -15.708 1.00 90.62 98 GLU A CA 1
ATOM 727 C C . GLU A 1 98 ? 2.698 11.912 -16.441 1.00 90.62 98 GLU A C 1
ATOM 729 O O . GLU A 1 98 ? 3.284 10.865 -16.154 1.00 90.62 98 GLU A O 1
ATOM 734 N N . ALA A 1 99 ? 3.145 12.685 -17.436 1.00 89.38 99 ALA A N 1
ATOM 735 C CA . ALA A 1 99 ? 4.417 12.431 -18.110 1.00 89.38 99 ALA A CA 1
ATOM 736 C C . ALA A 1 99 ? 5.601 12.509 -17.113 1.00 89.38 99 ALA A C 1
ATOM 738 O O . ALA A 1 99 ? 5.597 13.364 -16.227 1.00 89.38 99 ALA A O 1
ATOM 739 N N . PRO A 1 100 ? 6.638 11.657 -17.244 1.00 90.62 100 PRO A N 1
ATOM 740 C CA . PRO A 1 100 ? 6.885 10.684 -18.317 1.00 90.62 100 PRO A CA 1
ATOM 741 C C . PRO A 1 100 ? 6.268 9.292 -18.070 1.00 90.62 100 PRO A C 1
ATOM 743 O O . PRO A 1 100 ? 6.590 8.348 -18.786 1.00 90.62 100 PRO A O 1
ATOM 746 N N . TRP A 1 101 ? 5.425 9.133 -17.048 1.00 91.75 101 TRP A N 1
ATOM 747 C CA . TRP A 1 101 ? 4.871 7.836 -16.641 1.00 91.75 101 TRP A CA 1
ATOM 748 C C . TRP A 1 101 ? 3.559 7.491 -17.335 1.00 91.75 101 TRP A C 1
ATOM 750 O O . TRP A 1 101 ? 3.189 6.319 -17.408 1.00 91.75 101 TRP A O 1
ATOM 760 N N . HIS A 1 102 ? 2.876 8.497 -17.876 1.00 89.81 102 HIS A N 1
ATOM 761 C CA . HIS A 1 102 ? 1.675 8.312 -18.671 1.00 89.81 102 HIS A CA 1
ATOM 762 C C . HIS A 1 102 ? 1.919 7.321 -19.823 1.00 89.81 102 HIS A C 1
ATOM 764 O O . HIS A 1 102 ? 2.831 7.501 -20.629 1.00 89.81 102 HIS A O 1
ATOM 770 N N . GLY A 1 103 ? 1.127 6.247 -19.876 1.00 88.50 103 GLY A N 1
ATOM 771 C CA . GLY A 1 103 ? 1.282 5.156 -20.847 1.00 88.50 103 GLY A CA 1
ATOM 772 C C . GLY A 1 103 ? 2.394 4.145 -20.527 1.00 88.50 103 GLY A C 1
ATOM 773 O O . GLY A 1 103 ? 2.398 3.064 -21.105 1.00 88.50 103 GLY A O 1
ATOM 774 N N . VAL A 1 104 ? 3.296 4.450 -19.588 1.00 92.38 104 VAL A N 1
ATOM 775 C CA . VAL A 1 104 ? 4.296 3.507 -19.051 1.00 92.38 104 VAL A CA 1
ATOM 776 C C . VAL A 1 104 ? 3.732 2.748 -17.848 1.00 92.38 104 VAL A C 1
ATOM 778 O O . VAL A 1 104 ? 3.981 1.555 -17.695 1.00 92.38 104 VAL A O 1
ATOM 781 N N . LEU A 1 105 ? 2.968 3.433 -16.993 1.00 93.75 105 LEU A N 1
ATOM 782 C CA . LEU A 1 105 ? 2.328 2.867 -15.809 1.00 93.75 105 LEU A CA 1
ATOM 783 C C . LEU A 1 105 ? 0.805 2.856 -15.972 1.00 93.75 105 LEU A C 1
ATOM 785 O O . LEU A 1 105 ? 0.200 3.874 -16.305 1.00 93.75 105 LEU A O 1
ATOM 789 N N . ALA A 1 106 ? 0.171 1.730 -15.642 1.00 94.06 106 ALA A N 1
ATOM 790 C CA . ALA A 1 106 ? -1.246 1.707 -15.289 1.00 94.06 106 ALA A CA 1
ATOM 791 C C . ALA A 1 106 ? -1.383 1.978 -13.789 1.00 94.06 106 ALA A C 1
ATOM 793 O O . ALA A 1 106 ? -1.392 1.053 -12.976 1.00 94.06 106 ALA A O 1
ATOM 794 N N . VAL A 1 107 ? -1.461 3.253 -13.410 1.00 93.38 107 VAL A N 1
ATOM 795 C CA . VAL A 1 107 ? -1.614 3.645 -12.003 1.00 93.38 107 VAL A CA 1
ATOM 796 C C . VAL A 1 107 ? -2.966 3.174 -11.474 1.00 93.38 107 VAL A C 1
ATOM 798 O O . VAL A 1 107 ? -4.010 3.547 -12.004 1.00 93.38 107 VAL A O 1
ATOM 801 N N . GLN A 1 108 ? -2.942 2.362 -10.417 1.00 94.00 108 GLN A N 1
ATOM 802 C CA . GLN A 1 108 ? -4.148 1.910 -9.727 1.00 94.00 108 GLN A CA 1
ATOM 803 C C . GLN A 1 108 ? -4.476 2.829 -8.541 1.00 94.00 108 GLN A C 1
ATOM 805 O O . GLN A 1 108 ? -3.571 3.452 -7.973 1.00 94.00 108 GLN A O 1
ATOM 810 N N . PRO A 1 109 ? -5.752 2.902 -8.118 1.00 91.44 109 PRO A N 1
ATOM 811 C CA . PRO A 1 109 ? -6.113 3.541 -6.859 1.00 91.44 109 PRO A CA 1
ATOM 812 C C . PRO A 1 109 ? -5.299 2.966 -5.693 1.00 91.44 109 PRO A C 1
ATOM 814 O O . PRO A 1 109 ? -5.104 1.755 -5.593 1.00 91.44 109 PRO A O 1
ATOM 817 N N . CYS A 1 110 ? -4.827 3.827 -4.791 1.00 92.12 110 CYS A N 1
ATOM 818 C CA . CYS A 1 110 ? -3.961 3.377 -3.703 1.00 92.12 110 CYS A CA 1
ATOM 819 C C . CYS A 1 110 ? -4.701 2.533 -2.649 1.00 92.12 110 CYS A C 1
ATOM 821 O O . CYS A 1 110 ? -5.909 2.677 -2.431 1.00 92.12 110 CYS A O 1
ATOM 823 N N . VAL A 1 111 ? -3.931 1.691 -1.955 1.00 95.12 111 VAL A N 1
ATOM 824 C CA . VAL A 1 111 ? -4.333 1.031 -0.708 1.00 95.12 111 VAL A CA 1
ATOM 825 C C . VAL A 1 111 ? -3.833 1.881 0.460 1.00 95.12 111 VAL A C 1
ATOM 827 O O . VAL A 1 111 ? -2.623 2.010 0.656 1.00 95.12 111 VAL A O 1
ATOM 830 N N . LEU A 1 112 ? -4.740 2.459 1.253 1.00 94.44 112 LEU A N 1
ATOM 831 C CA . LEU A 1 112 ? -4.358 3.126 2.500 1.00 94.44 112 LEU A CA 1
ATOM 832 C C . LEU A 1 112 ? -4.350 2.120 3.644 1.00 94.44 112 LEU A C 1
ATOM 834 O O . LEU A 1 112 ? -5.394 1.604 4.031 1.00 94.44 112 LEU A O 1
ATOM 838 N N . VAL A 1 113 ? -3.170 1.889 4.217 1.00 94.81 113 VAL A N 1
ATOM 839 C CA . VAL A 1 113 ? -3.006 1.054 5.412 1.00 94.81 113 VAL A CA 1
ATOM 840 C C . VAL A 1 113 ? -3.124 1.925 6.655 1.00 94.81 113 VAL A C 1
ATOM 842 O O . VAL A 1 113 ? -2.253 2.759 6.918 1.00 94.81 113 VAL A O 1
ATOM 845 N N . LEU A 1 114 ? -4.199 1.723 7.410 1.00 95.38 114 LEU A N 1
ATOM 846 C CA . LEU A 1 114 ? -4.557 2.492 8.595 1.00 95.38 114 LEU A CA 1
ATOM 847 C C . LEU A 1 114 ? -4.366 1.647 9.860 1.00 95.38 114 LEU A C 1
ATOM 849 O O . LEU A 1 114 ? -4.550 0.432 9.849 1.00 95.38 114 LEU A O 1
ATOM 853 N N . ASP A 1 115 ? -3.984 2.304 10.952 1.00 95.81 115 ASP A N 1
ATOM 854 C CA . ASP A 1 115 ? -3.872 1.690 12.276 1.00 95.81 115 ASP A CA 1
ATOM 855 C C . ASP A 1 115 ? -5.244 1.745 12.965 1.00 95.81 115 ASP A C 1
ATOM 857 O O . ASP A 1 115 ? -5.678 2.808 13.413 1.00 95.81 115 ASP A O 1
ATOM 861 N N . ALA A 1 116 ? -5.956 0.618 12.985 1.00 97.56 116 ALA A N 1
ATOM 862 C CA . ALA A 1 116 ? -7.332 0.557 13.459 1.00 97.56 116 ALA A CA 1
ATOM 863 C C . ALA A 1 116 ? -7.441 0.801 14.973 1.00 97.56 116 ALA A C 1
ATOM 865 O O . ALA A 1 116 ? -8.369 1.477 15.406 1.00 97.56 116 ALA A O 1
ATOM 866 N N . GLN A 1 117 ? -6.477 0.327 15.770 1.00 96.56 117 GLN A N 1
ATOM 867 C CA . GLN A 1 117 ? -6.416 0.608 17.212 1.00 96.56 117 GLN A CA 1
ATOM 868 C C . GLN A 1 117 ? -6.227 2.099 17.484 1.00 96.56 117 GLN A C 1
ATOM 870 O O . GLN A 1 117 ? -6.900 2.668 18.342 1.00 96.56 117 GLN A O 1
ATOM 875 N N . ALA A 1 118 ? -5.353 2.761 16.721 1.00 95.88 118 ALA A N 1
ATOM 876 C CA . ALA A 1 118 ? -5.171 4.201 16.842 1.00 95.88 118 ALA A CA 1
ATOM 877 C C . ALA A 1 118 ? -6.463 4.975 16.521 1.00 95.88 118 ALA A C 1
ATOM 879 O O . ALA A 1 118 ? -6.807 5.918 17.234 1.00 95.88 118 ALA A O 1
ATOM 880 N N . LEU A 1 119 ? -7.195 4.562 15.482 1.00 96.56 119 LEU A N 1
ATOM 881 C CA . LEU A 1 119 ? -8.497 5.144 15.145 1.00 96.56 119 LEU A CA 1
ATOM 882 C C . LEU A 1 119 ? -9.549 4.877 16.229 1.00 96.56 119 LEU A C 1
ATOM 884 O O . LEU A 1 119 ? -10.330 5.771 16.547 1.00 96.56 119 LEU A O 1
ATOM 888 N N . ALA A 1 120 ? -9.547 3.684 16.833 1.00 96.44 120 ALA A N 1
ATOM 889 C CA . ALA A 1 120 ? -10.478 3.318 17.900 1.00 96.44 120 ALA A CA 1
ATOM 890 C C . ALA A 1 120 ? -10.375 4.261 19.108 1.00 96.44 120 ALA A C 1
ATOM 892 O O . ALA A 1 120 ? -11.399 4.666 19.657 1.00 96.44 120 ALA A O 1
ATOM 893 N N . VAL A 1 121 ? -9.151 4.670 19.467 1.00 95.88 121 VAL A N 1
ATOM 894 C CA . VAL A 1 121 ? -8.882 5.630 20.555 1.00 95.88 121 VAL A CA 1
ATOM 895 C C . VAL A 1 121 ? -8.974 7.099 20.115 1.00 95.88 121 VAL A C 1
ATOM 897 O O . VAL A 1 121 ? -8.568 7.996 20.851 1.00 95.88 121 VAL A O 1
ATOM 900 N N . GLY A 1 122 ? -9.492 7.367 18.912 1.00 94.56 122 GLY A N 1
ATOM 901 C CA . GLY A 1 122 ? -9.744 8.720 18.412 1.00 94.56 122 GLY A CA 1
ATOM 902 C C . GLY A 1 122 ? -8.501 9.468 17.929 1.00 94.56 122 GLY A C 1
ATOM 903 O O . GLY A 1 122 ? -8.543 10.691 17.789 1.00 94.56 122 GLY A O 1
ATOM 904 N N . LYS A 1 123 ? -7.384 8.778 17.662 1.00 94.75 123 LYS A N 1
ATOM 905 C CA . LYS A 1 123 ? -6.201 9.427 17.087 1.00 94.75 123 LYS A CA 1
ATOM 906 C C . LYS A 1 123 ? -6.519 9.882 15.657 1.00 94.75 123 LYS A C 1
ATOM 908 O O . LYS A 1 123 ? -6.836 9.037 14.817 1.00 94.75 123 LYS A O 1
ATOM 913 N N . PRO A 1 124 ? -6.392 11.182 15.337 1.00 91.12 124 PRO A N 1
ATOM 914 C CA . PRO A 1 124 ? -6.698 11.667 14.001 1.00 91.12 124 PRO A CA 1
ATOM 915 C C . PRO A 1 124 ? -5.678 11.152 12.983 1.00 91.12 124 PRO A C 1
ATOM 917 O O . PRO A 1 124 ? -4.485 11.006 13.274 1.00 91.12 124 PRO A O 1
ATOM 920 N N . LEU A 1 125 ? -6.147 10.926 11.756 1.00 91.25 125 LEU A N 1
ATOM 921 C CA . LEU A 1 125 ? -5.267 10.668 10.622 1.00 91.25 125 LEU A CA 1
ATOM 922 C C . LEU A 1 125 ? -4.485 11.941 10.262 1.00 91.25 125 LEU A C 1
ATOM 924 O O . LEU A 1 125 ? -5.037 13.038 10.364 1.00 91.25 125 LEU A O 1
ATOM 928 N N . PRO A 1 126 ? -3.234 11.833 9.789 1.00 89.31 126 PRO A N 1
ATOM 929 C CA . PRO A 1 126 ? -2.530 12.961 9.185 1.00 89.31 126 PRO A CA 1
ATOM 930 C C . PRO A 1 126 ? -3.338 13.582 8.036 1.00 89.31 126 PRO A C 1
ATOM 932 O O . PRO A 1 126 ? -3.960 12.852 7.263 1.00 89.31 126 PRO A O 1
ATOM 935 N N . ALA A 1 127 ? -3.282 14.909 7.878 1.00 89.31 127 ALA A N 1
ATOM 936 C CA . ALA A 1 127 ? -4.021 15.632 6.833 1.00 89.31 127 ALA A CA 1
ATOM 937 C C . ALA A 1 127 ? -3.774 15.060 5.423 1.00 89.31 127 ALA A C 1
ATOM 939 O O . ALA A 1 127 ? -4.711 14.836 4.663 1.00 89.31 127 ALA A O 1
ATOM 940 N N . THR A 1 128 ? -2.527 14.688 5.124 1.00 85.56 128 THR A N 1
ATOM 941 C CA . THR A 1 128 ? -2.141 14.090 3.835 1.00 85.56 128 THR A CA 1
ATOM 942 C C . THR A 1 128 ? -2.835 12.754 3.549 1.00 85.56 128 THR A C 1
ATOM 944 O O . THR A 1 128 ? -3.110 12.421 2.394 1.00 85.56 128 THR A O 1
ATOM 947 N N . GLN A 1 129 ? -3.153 11.978 4.589 1.00 89.38 129 GLN A N 1
ATOM 948 C CA . GLN A 1 129 ? -3.928 10.745 4.457 1.00 89.38 129 GLN A CA 1
ATOM 949 C C . GLN A 1 129 ? -5.417 11.050 4.304 1.00 89.38 129 GLN A C 1
ATOM 951 O O . GLN A 1 129 ? -6.064 10.433 3.459 1.00 89.38 129 GLN A O 1
ATOM 956 N N . GLN A 1 130 ? -5.941 12.027 5.056 1.00 91.88 130 GLN A N 1
ATOM 957 C CA . GLN A 1 130 ? -7.340 12.457 4.955 1.00 91.88 130 GLN A CA 1
ATOM 958 C C . GLN A 1 130 ? -7.700 12.892 3.526 1.00 91.88 130 GLN A C 1
ATOM 960 O O . GLN A 1 130 ? -8.720 12.457 2.995 1.00 91.88 130 GLN A O 1
ATOM 965 N N . GLU A 1 131 ? -6.819 13.650 2.866 1.00 90.69 131 GLU A N 1
ATOM 966 C CA . GLU A 1 131 ? -6.971 14.076 1.464 1.00 90.69 131 GLU A CA 1
ATOM 967 C C . GLU A 1 131 ? -7.105 12.905 0.475 1.00 90.69 131 GLU A C 1
ATOM 969 O O . GLU A 1 131 ? -7.722 13.046 -0.580 1.00 90.69 131 GLU A O 1
ATOM 974 N N . THR A 1 132 ? -6.545 11.738 0.808 1.00 90.56 132 THR A N 1
ATOM 975 C CA . THR A 1 132 ? -6.520 10.565 -0.081 1.00 90.56 132 THR A CA 1
ATOM 976 C C . THR A 1 132 ? -7.628 9.553 0.246 1.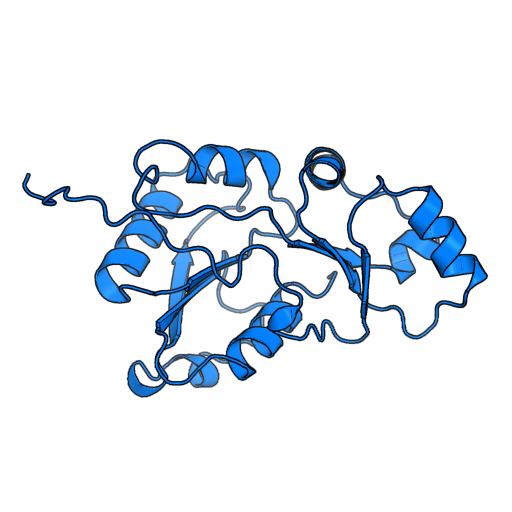00 90.56 132 THR A C 1
ATOM 978 O O . THR A 1 132 ? -7.954 8.711 -0.587 1.00 90.56 132 THR A O 1
ATOM 981 N N . LEU A 1 133 ? -8.272 9.638 1.420 1.00 93.75 133 LEU A N 1
ATOM 982 C CA . LEU A 1 133 ? -9.330 8.697 1.829 1.00 93.75 133 LEU A CA 1
ATOM 983 C C . LEU A 1 133 ? -10.428 8.558 0.767 1.00 93.75 133 LEU A C 1
ATOM 985 O O . LEU A 1 133 ? -10.885 7.456 0.470 1.00 93.75 133 LEU A O 1
ATOM 989 N N . ASN A 1 134 ? -10.831 9.680 0.169 1.00 93.31 134 ASN A N 1
ATOM 990 C CA . ASN A 1 134 ? -11.907 9.713 -0.813 1.00 93.31 134 ASN A CA 1
ATOM 991 C C . ASN A 1 134 ? -11.521 9.144 -2.179 1.00 93.31 134 ASN A C 1
ATOM 993 O O . ASN A 1 134 ? -12.425 8.842 -2.944 1.00 93.31 134 ASN A O 1
ATOM 997 N N . SER A 1 135 ? -10.243 8.992 -2.512 1.00 91.69 135 SER A N 1
ATOM 998 C CA . SER A 1 135 ? -9.793 8.443 -3.802 1.00 91.69 135 SER A CA 1
ATOM 999 C C . SER A 1 135 ? -9.153 7.058 -3.677 1.00 91.69 135 SER A C 1
ATOM 1001 O O . SER A 1 135 ? -8.746 6.467 -4.677 1.00 91.69 135 SER A O 1
ATOM 1003 N N . ALA A 1 136 ? -9.083 6.524 -2.459 1.00 94.75 136 ALA A N 1
ATOM 1004 C CA . ALA A 1 136 ? -8.557 5.202 -2.166 1.00 94.75 136 ALA A CA 1
ATOM 1005 C C . ALA A 1 136 ? -9.342 4.092 -2.876 1.00 94.75 136 ALA A C 1
ATOM 1007 O O . ALA A 1 136 ? -10.575 4.091 -2.872 1.00 94.75 136 ALA A O 1
ATOM 1008 N N . GLY A 1 137 ? -8.630 3.095 -3.405 1.00 95.25 137 GLY A N 1
ATOM 1009 C CA . GLY A 1 137 ? -9.253 1.856 -3.881 1.00 95.25 137 GLY A CA 1
ATOM 1010 C C . GLY A 1 137 ? -9.634 0.920 -2.739 1.00 95.25 137 GLY A C 1
ATOM 1011 O O . GLY A 1 137 ? -10.603 0.170 -2.841 1.00 95.25 137 GLY A O 1
ATOM 1012 N N . LEU A 1 138 ? -8.872 0.976 -1.645 1.00 97.31 138 LEU A N 1
ATOM 1013 C CA . LEU A 1 138 ? -9.049 0.138 -0.468 1.00 97.31 138 LEU A CA 1
ATOM 1014 C C . LEU A 1 138 ? -8.544 0.870 0.777 1.00 97.31 138 LEU A C 1
ATOM 1016 O O . LEU A 1 138 ? -7.420 1.378 0.791 1.00 97.31 138 LEU A O 1
ATOM 1020 N N . LEU A 1 139 ? -9.354 0.875 1.834 1.00 97.75 139 LEU A N 1
ATOM 1021 C CA . LEU A 1 139 ? -8.913 1.212 3.182 1.00 97.75 139 LEU A CA 1
ATOM 1022 C C . LEU A 1 139 ? -8.647 -0.103 3.924 1.00 97.75 139 LEU A C 1
ATOM 1024 O O . LEU A 1 139 ? -9.569 -0.868 4.203 1.00 97.75 139 LEU A O 1
ATOM 1028 N N . LEU A 1 140 ? -7.377 -0.382 4.210 1.00 98.00 140 LEU A N 1
ATOM 1029 C CA . LEU A 1 140 ? -6.943 -1.559 4.953 1.00 98.00 140 LEU A CA 1
ATOM 1030 C C . LEU A 1 140 ? -6.789 -1.190 6.433 1.00 98.00 140 LEU A C 1
ATOM 1032 O O . LEU A 1 140 ? -5.843 -0.500 6.812 1.00 98.00 140 LEU A O 1
ATOM 1036 N N . LEU A 1 141 ? -7.718 -1.649 7.263 1.00 98.12 141 LEU A N 1
ATOM 1037 C CA . LEU A 1 141 ? -7.768 -1.415 8.703 1.00 98.12 141 LEU A CA 1
ATOM 1038 C C . LEU A 1 141 ? -6.955 -2.507 9.400 1.00 98.12 141 LEU A C 1
ATOM 1040 O O . LEU A 1 141 ? -7.480 -3.570 9.733 1.00 98.12 141 LEU A O 1
ATOM 1044 N N . ASN A 1 142 ? -5.658 -2.261 9.573 1.00 98.12 142 ASN A N 1
ATOM 1045 C CA . ASN A 1 142 ? -4.749 -3.206 10.209 1.00 98.12 142 ASN A CA 1
ATOM 1046 C C . ASN A 1 142 ? -4.751 -3.053 11.738 1.00 98.12 142 ASN A C 1
ATOM 1048 O O . ASN A 1 142 ? -5.108 -1.998 12.260 1.00 98.12 142 ASN A O 1
ATOM 1052 N N . LYS A 1 143 ? -4.266 -4.080 12.440 1.00 97.31 143 LYS A N 1
ATOM 1053 C CA . LYS A 1 143 ? -4.237 -4.192 13.905 1.00 97.31 143 LYS A CA 1
ATOM 1054 C C . LYS A 1 143 ? -5.623 -4.332 14.537 1.00 97.31 143 LYS A C 1
ATOM 1056 O O . LYS A 1 143 ? -5.909 -3.757 15.581 1.00 97.31 143 LYS A O 1
ATOM 1061 N N . SER A 1 144 ? -6.533 -5.036 13.872 1.00 97.38 144 SER A N 1
ATOM 1062 C CA . SER A 1 144 ? -7.918 -5.165 14.332 1.00 97.38 144 SER A CA 1
ATOM 1063 C C . SER A 1 144 ? -8.141 -6.265 15.384 1.00 97.38 144 SER A C 1
ATOM 1065 O O . SER A 1 144 ? -9.288 -6.664 15.578 1.00 97.38 144 SER A O 1
ATOM 1067 N N . GLU A 1 145 ? -7.081 -6.826 15.976 1.00 96.19 145 GLU A N 1
ATOM 1068 C CA . GLU A 1 145 ? -7.125 -7.951 16.927 1.00 96.19 145 GLU A CA 1
ATOM 1069 C C . GLU A 1 145 ? -7.993 -7.687 18.159 1.00 96.19 145 GLU A C 1
ATOM 1071 O O . GLU A 1 145 ? -8.795 -8.546 18.512 1.00 96.19 145 GLU A O 1
ATOM 1076 N N . ASP A 1 146 ? -7.915 -6.485 18.727 1.00 95.50 146 ASP A N 1
ATOM 1077 C CA . ASP A 1 146 ? -8.604 -6.133 19.975 1.00 95.50 146 ASP A CA 1
ATOM 1078 C C . ASP A 1 146 ? -9.881 -5.303 19.753 1.00 95.50 146 ASP A C 1
ATOM 1080 O O . ASP A 1 146 ? -10.413 -4.720 20.693 1.00 95.50 146 ASP A O 1
ATOM 1084 N N . LEU A 1 147 ? -10.366 -5.206 18.508 1.00 97.25 147 LEU A N 1
ATOM 1085 C CA . LEU A 1 147 ? -11.524 -4.374 18.162 1.00 97.25 147 LEU A CA 1
ATOM 1086 C C . LEU A 1 147 ? -12.804 -5.193 18.033 1.00 97.25 147 LEU A C 1
ATOM 1088 O O . LEU A 1 147 ? -12.911 -6.064 17.156 1.00 97.25 147 LEU A O 1
ATOM 1092 N N . ASP A 1 148 ? -13.800 -4.829 18.837 1.00 97.12 148 ASP A N 1
ATOM 1093 C CA . ASP A 1 148 ? -15.131 -5.420 18.789 1.00 97.12 148 ASP A CA 1
ATOM 1094 C C . ASP A 1 148 ? -15.996 -4.850 17.642 1.00 97.12 148 ASP A C 1
ATOM 1096 O O . ASP A 1 148 ? -15.571 -4.017 16.832 1.00 97.12 148 ASP A O 1
ATOM 1100 N N . ALA A 1 149 ? -17.236 -5.331 17.527 1.00 97.12 149 ALA A N 1
ATOM 1101 C CA . ALA A 1 149 ? -18.160 -4.868 16.493 1.00 97.12 149 ALA A CA 1
ATOM 1102 C C . ALA A 1 149 ? -18.533 -3.380 16.643 1.00 97.12 149 ALA A C 1
ATOM 1104 O O . ALA A 1 149 ? -18.696 -2.688 15.635 1.00 97.12 149 ALA A O 1
ATOM 1105 N N . GLY A 1 150 ? -18.637 -2.883 17.878 1.00 97.88 150 GLY A N 1
ATOM 1106 C CA . GLY A 1 150 ? -18.946 -1.486 18.170 1.00 97.88 150 GLY A CA 1
ATOM 1107 C C . GLY A 1 150 ? -17.801 -0.557 17.773 1.00 97.88 150 GLY A C 1
ATOM 1108 O O . GLY A 1 150 ? -18.037 0.489 17.164 1.00 97.88 150 GLY A O 1
ATOM 1109 N N . ASP A 1 151 ? -16.559 -0.962 18.030 1.00 97.69 151 ASP A N 1
ATOM 1110 C CA . ASP A 1 151 ? -15.364 -0.250 17.586 1.00 97.69 151 ASP A CA 1
ATOM 1111 C C . ASP A 1 151 ? -15.293 -0.157 16.070 1.00 97.69 151 ASP A C 1
ATOM 1113 O O . ASP A 1 151 ? -15.124 0.932 15.510 1.00 97.69 151 ASP A O 1
ATOM 1117 N N . ARG A 1 152 ? -15.490 -1.290 15.392 1.00 97.81 1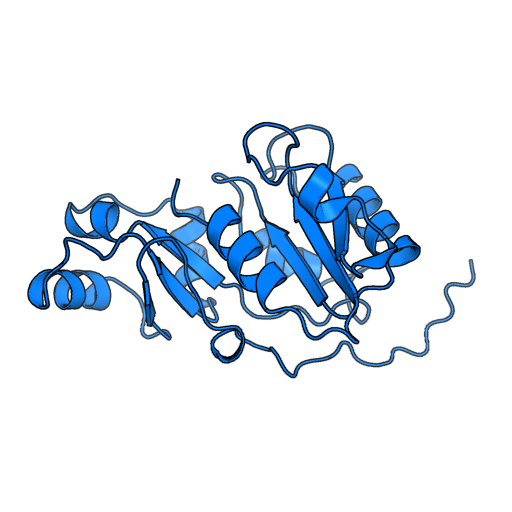52 ARG A N 1
ATOM 1118 C CA . ARG A 1 152 ? -15.468 -1.346 13.929 1.00 97.81 152 ARG A CA 1
ATOM 1119 C C . ARG A 1 152 ? -16.548 -0.466 13.314 1.00 97.81 152 ARG A C 1
ATOM 1121 O O . ARG A 1 152 ? -16.262 0.258 12.361 1.00 97.81 152 ARG A O 1
ATOM 1128 N N . GLN A 1 153 ? -17.758 -0.479 13.873 1.00 97.44 153 GLN A N 1
ATOM 1129 C CA . GLN A 1 153 ? -18.858 0.367 13.414 1.00 97.44 153 GLN A CA 1
ATOM 1130 C C . GLN A 1 153 ? -18.545 1.858 13.602 1.00 97.44 153 GLN A C 1
ATOM 1132 O O . GLN A 1 153 ? -18.759 2.650 12.685 1.00 97.44 153 GLN A O 1
ATOM 1137 N N . ARG A 1 154 ? -17.997 2.245 14.760 1.00 97.19 154 ARG A N 1
ATOM 1138 C CA . ARG A 1 154 ? -17.640 3.639 15.064 1.00 97.19 154 ARG A CA 1
ATOM 1139 C C . ARG A 1 154 ? -16.553 4.169 14.135 1.00 97.19 154 ARG A C 1
ATOM 1141 O O . ARG A 1 154 ? -16.677 5.285 13.641 1.00 97.19 154 ARG A O 1
ATOM 1148 N N . ILE A 1 155 ? -15.514 3.373 13.879 1.00 97.38 155 ILE A N 1
ATOM 1149 C CA . ILE A 1 155 ? -14.440 3.725 12.941 1.00 97.38 155 ILE A CA 1
ATOM 1150 C C . ILE A 1 155 ? -14.997 3.824 11.519 1.00 97.38 155 ILE A C 1
ATOM 1152 O O . ILE A 1 155 ? -14.751 4.814 10.837 1.00 97.38 155 ILE A O 1
ATOM 1156 N N . ALA A 1 156 ? -15.775 2.832 11.072 1.00 97.12 156 ALA A N 1
ATOM 1157 C CA . ALA A 1 156 ? -16.354 2.829 9.729 1.00 97.12 156 ALA A CA 1
ATOM 1158 C C . ALA A 1 156 ? -17.247 4.054 9.477 1.00 97.12 156 ALA A C 1
ATOM 1160 O O . ALA A 1 156 ? -17.207 4.613 8.387 1.00 97.12 156 ALA A O 1
ATOM 1161 N N . ALA A 1 157 ? -17.989 4.517 10.489 1.00 96.31 157 ALA A N 1
ATOM 1162 C CA . ALA A 1 157 ? -18.827 5.713 10.397 1.00 96.31 157 ALA A CA 1
ATOM 1163 C C . ALA A 1 157 ? -18.035 7.028 10.232 1.00 96.31 157 ALA A C 1
ATOM 1165 O O . ALA A 1 157 ? -18.601 8.023 9.787 1.00 96.31 157 ALA A O 1
ATOM 1166 N N . GLN A 1 158 ? -16.746 7.051 10.589 1.00 94.69 158 GLN A N 1
ATOM 1167 C CA . GLN A 1 158 ? -15.865 8.219 10.433 1.00 94.69 158 GLN A CA 1
ATOM 1168 C C . GLN A 1 158 ? -15.110 8.227 9.096 1.00 94.69 158 GLN A C 1
ATOM 1170 O O . GLN A 1 158 ? -14.478 9.223 8.745 1.00 94.69 158 GLN A O 1
ATOM 1175 N N . LEU A 1 159 ? -15.139 7.116 8.359 1.00 96.38 159 LEU A N 1
ATOM 1176 C CA . LEU A 1 159 ? -14.449 6.954 7.085 1.00 96.38 159 LEU A CA 1
ATOM 1177 C C . LEU A 1 159 ? -15.431 7.157 5.922 1.00 96.38 159 LEU A C 1
ATOM 1179 O O . LEU A 1 159 ? -16.627 6.901 6.066 1.00 96.38 159 LEU A O 1
ATOM 1183 N N . PRO A 1 160 ? -14.959 7.606 4.746 1.00 95.69 160 PRO A N 1
ATOM 1184 C CA . PRO A 1 160 ? -15.828 7.695 3.581 1.00 95.69 160 PRO A CA 1
ATOM 1185 C C . PRO A 1 160 ? -16.304 6.307 3.145 1.00 95.69 160 PRO A C 1
ATOM 1187 O O . PRO A 1 160 ? -15.650 5.298 3.413 1.00 95.69 160 PRO A O 1
ATOM 1190 N N . ALA A 1 161 ? -17.414 6.271 2.404 1.00 94.38 161 ALA A N 1
ATOM 1191 C CA . ALA A 1 161 ? -17.970 5.053 1.820 1.00 94.38 161 ALA A CA 1
ATOM 1192 C C . ALA A 1 161 ? -17.010 4.448 0.775 1.00 94.38 161 ALA A C 1
ATOM 1194 O O . ALA A 1 161 ? -17.096 4.706 -0.427 1.00 94.38 161 ALA A O 1
ATOM 1195 N N . ARG A 1 162 ? -16.054 3.656 1.259 1.00 95.44 162 ARG A N 1
ATOM 1196 C CA . ARG A 1 162 ? -15.018 2.959 0.496 1.00 95.44 162 ARG A CA 1
ATOM 1197 C C . ARG A 1 162 ? -14.954 1.506 0.934 1.00 95.44 162 ARG A C 1
ATOM 1199 O O . ARG A 1 162 ? -15.427 1.150 2.010 1.00 95.44 162 ARG A O 1
ATOM 1206 N N . ARG A 1 163 ? -14.352 0.657 0.097 1.00 96.38 163 ARG A N 1
ATOM 1207 C CA . ARG A 1 163 ? -14.082 -0.734 0.469 1.00 96.38 163 ARG A CA 1
ATOM 1208 C C . ARG A 1 163 ? -13.179 -0.732 1.701 1.00 96.38 163 ARG A C 1
ATOM 1210 O O . ARG A 1 163 ? -12.088 -0.162 1.660 1.00 96.38 163 ARG A O 1
ATOM 1217 N N . LEU A 1 164 ? -13.655 -1.352 2.776 1.00 97.88 164 LEU A N 1
ATOM 1218 C CA . LEU A 1 164 ? -12.905 -1.557 4.009 1.00 97.88 164 LEU A CA 1
ATOM 1219 C C . LEU A 1 164 ? -12.485 -3.024 4.077 1.00 97.88 164 LEU A C 1
ATOM 1221 O O . LEU A 1 164 ? -13.306 -3.906 3.828 1.00 97.88 164 LEU A O 1
ATOM 1225 N N . TYR A 1 165 ? -11.240 -3.284 4.455 1.00 98.31 165 TYR A N 1
ATOM 1226 C CA . TYR A 1 165 ? -10.778 -4.629 4.787 1.00 98.31 165 TYR A CA 1
ATOM 1227 C C . TYR A 1 165 ? -10.120 -4.604 6.160 1.00 98.31 165 TYR A C 1
ATOM 1229 O O . TYR A 1 165 ? -9.179 -3.847 6.389 1.00 98.31 165 TYR A O 1
ATOM 1237 N N . TRP A 1 166 ? -10.631 -5.414 7.081 1.00 98.06 166 TRP A N 1
ATOM 1238 C CA . TRP A 1 166 ? -10.116 -5.519 8.444 1.00 98.06 166 TRP A CA 1
ATOM 1239 C C . TRP A 1 166 ? -9.101 -6.644 8.508 1.00 98.06 166 TRP A C 1
ATOM 1241 O O . TRP A 1 166 ? -9.393 -7.758 8.080 1.00 98.06 166 TRP A O 1
ATOM 1251 N N . THR A 1 167 ? -7.922 -6.363 9.046 1.00 98.00 167 THR A N 1
ATOM 1252 C CA . THR A 1 167 ? -6.856 -7.355 9.121 1.00 98.00 167 THR A CA 1
ATOM 1253 C C . THR A 1 167 ? -6.052 -7.252 10.403 1.00 98.00 167 THR A C 1
ATOM 1255 O O . THR A 1 167 ? -5.902 -6.195 11.016 1.00 98.00 167 THR A O 1
ATOM 1258 N N . GLN A 1 168 ? -5.457 -8.382 10.754 1.00 96.06 168 GLN A N 1
ATOM 1259 C CA . GLN A 1 168 ? -4.386 -8.486 11.730 1.00 96.06 168 GLN A CA 1
ATOM 1260 C C . GLN A 1 168 ? -3.080 -8.713 10.964 1.00 96.06 168 GLN A C 1
ATOM 1262 O O . GLN A 1 168 ? -3.092 -9.301 9.880 1.00 96.06 168 GLN A O 1
ATOM 1267 N N . GLN A 1 169 ? -1.966 -8.195 11.482 1.00 94.25 169 GLN A N 1
ATOM 1268 C CA . GLN A 1 169 ? -0.621 -8.406 10.920 1.00 94.25 169 GLN A CA 1
ATOM 1269 C C . GLN A 1 169 ? -0.456 -8.060 9.421 1.00 94.25 169 GLN A C 1
ATOM 1271 O O . GLN A 1 169 ? 0.482 -8.511 8.776 1.00 94.25 169 GLN A O 1
ATOM 1276 N N . ALA A 1 170 ? -1.314 -7.194 8.876 1.00 94.06 170 ALA A N 1
ATOM 1277 C CA . ALA A 1 170 ? -1.301 -6.744 7.483 1.00 94.06 170 ALA A CA 1
ATOM 1278 C C . ALA A 1 170 ? -1.494 -7.854 6.424 1.00 94.06 170 ALA A C 1
ATOM 1280 O O . ALA A 1 170 ? -1.038 -7.709 5.289 1.00 94.06 170 ALA A O 1
ATOM 1281 N N . VAL A 1 171 ? -2.179 -8.946 6.772 1.00 95.88 171 VAL A N 1
ATOM 1282 C CA . VAL A 1 171 ? -2.497 -10.037 5.842 1.00 95.88 171 VAL A CA 1
ATOM 1283 C C . VAL A 1 171 ? -3.640 -9.641 4.901 1.00 95.88 171 VAL A C 1
ATOM 1285 O O . VAL A 1 171 ? -4.786 -9.475 5.306 1.00 95.88 171 VAL A O 1
ATOM 1288 N N . LEU A 1 172 ? -3.339 -9.545 3.608 1.00 96.69 172 LEU A N 1
ATOM 1289 C CA . LEU A 1 172 ? -4.325 -9.282 2.562 1.00 96.69 172 LEU A CA 1
ATOM 1290 C C . LEU A 1 172 ? -4.195 -10.348 1.466 1.00 96.69 172 LEU A C 1
ATOM 1292 O O . LEU A 1 172 ? -3.101 -10.497 0.909 1.00 96.69 172 LEU A O 1
ATOM 1296 N N . PRO A 1 173 ? -5.267 -11.091 1.138 1.00 96.31 173 PRO A N 1
ATOM 1297 C CA . PRO A 1 173 ? -5.279 -11.953 -0.033 1.00 96.31 173 PRO A CA 1
ATOM 1298 C C . PRO A 1 173 ? -5.028 -11.138 -1.298 1.00 96.31 173 PRO A C 1
ATOM 1300 O O . PRO A 1 173 ? -5.580 -10.050 -1.466 1.00 96.31 173 PRO A O 1
ATOM 1303 N N . LEU A 1 174 ? -4.230 -11.675 -2.216 1.00 93.75 174 LEU A N 1
ATOM 1304 C CA . LEU A 1 174 ? -3.888 -10.982 -3.454 1.00 93.75 174 LEU A CA 1
ATOM 1305 C C . LEU A 1 174 ? -5.134 -10.578 -4.268 1.00 93.75 174 LEU A C 1
ATOM 1307 O O . LEU A 1 174 ? -5.149 -9.505 -4.865 1.00 93.75 174 LEU A O 1
ATOM 1311 N N . SER A 1 175 ? -6.199 -11.387 -4.226 1.00 94.00 175 SER A N 1
ATOM 1312 C CA . SER A 1 175 ? -7.497 -11.127 -4.871 1.00 94.00 175 SER A CA 1
ATOM 1313 C C . SER A 1 175 ? -8.233 -9.887 -4.350 1.00 94.00 175 SER A C 1
ATOM 1315 O O . SER A 1 175 ? -9.141 -9.384 -5.006 1.00 94.00 175 SER A O 1
ATOM 1317 N N . GLU A 1 176 ? -7.867 -9.384 -3.172 1.00 95.31 176 GLU A N 1
ATOM 1318 C CA . GLU A 1 176 ? -8.475 -8.191 -2.583 1.00 95.31 176 GLU A CA 1
ATOM 1319 C C . GLU A 1 176 ? -7.818 -6.891 -3.076 1.00 95.31 176 GLU A C 1
ATOM 1321 O O . GLU A 1 176 ? -8.378 -5.810 -2.866 1.00 95.31 176 GLU A O 1
ATOM 1326 N N . LEU A 1 177 ? -6.652 -6.967 -3.737 1.00 93.12 177 LEU A N 1
ATOM 1327 C CA . LEU A 1 177 ? -5.973 -5.781 -4.256 1.00 93.12 177 LEU A CA 1
ATOM 1328 C C . LEU A 1 177 ? -6.782 -5.110 -5.379 1.00 93.12 177 LEU A C 1
ATOM 1330 O O . LEU A 1 177 ? -7.178 -5.771 -6.342 1.00 93.12 177 LEU A O 1
ATOM 1334 N N . PRO A 1 178 ? -6.970 -3.779 -5.321 1.00 91.06 178 PRO A N 1
ATOM 1335 C CA . PRO A 1 178 ? -7.538 -3.026 -6.431 1.00 91.06 178 PRO A CA 1
ATOM 1336 C C . PRO A 1 178 ? -6.686 -3.157 -7.698 1.00 91.06 178 PRO A C 1
ATOM 1338 O O . PRO A 1 178 ? -5.464 -3.023 -7.643 1.00 91.06 178 PRO A O 1
ATOM 1341 N N . GLY A 1 179 ? -7.337 -3.351 -8.847 1.00 87.06 179 GLY A N 1
ATOM 1342 C CA . GLY A 1 179 ? -6.666 -3.282 -10.147 1.00 87.06 179 GLY A CA 1
ATOM 1343 C C . GLY A 1 179 ? -5.735 -4.451 -10.466 1.00 87.06 179 GLY A C 1
ATOM 1344 O O . GLY A 1 179 ? -4.844 -4.296 -11.293 1.00 87.06 179 GLY A O 1
ATOM 1345 N N . LEU A 1 180 ? -5.927 -5.603 -9.815 1.00 85.88 180 LEU A N 1
ATOM 1346 C CA . LEU A 1 180 ? -5.095 -6.796 -9.991 1.00 85.88 180 LEU A CA 1
ATOM 1347 C C . LEU A 1 180 ? -5.000 -7.275 -11.450 1.00 85.88 180 LEU A C 1
ATOM 1349 O O . LEU A 1 180 ? -3.965 -7.779 -11.871 1.00 85.88 180 LEU A O 1
ATOM 1353 N N . GLU A 1 181 ? -6.087 -7.115 -12.202 1.00 83.94 181 GLU A N 1
ATOM 1354 C CA . GLU A 1 181 ? -6.205 -7.533 -13.604 1.00 83.94 181 GLU A CA 1
ATOM 1355 C C . GLU A 1 181 ? -5.805 -6.423 -14.591 1.00 83.94 181 GLU A C 1
ATOM 1357 O O . GLU A 1 181 ? -5.779 -6.641 -15.802 1.00 83.94 181 GLU A O 1
ATOM 1362 N N . THR A 1 182 ? -5.495 -5.220 -14.098 1.00 84.00 182 THR A N 1
ATOM 1363 C CA . THR A 1 182 ? -5.179 -4.075 -14.951 1.00 84.00 182 THR A CA 1
ATOM 1364 C C . THR A 1 182 ? -3.747 -4.170 -15.471 1.00 84.00 182 THR A C 1
ATOM 1366 O O . THR A 1 182 ? -2.803 -4.359 -14.707 1.00 84.00 182 THR A O 1
ATOM 1369 N N . GLN A 1 183 ? -3.566 -3.942 -16.771 1.00 76.31 183 GLN A N 1
ATOM 1370 C CA . GLN A 1 183 ? -2.251 -3.826 -17.403 1.00 76.31 183 GLN A CA 1
ATOM 1371 C C . GLN A 1 183 ? -2.045 -2.419 -17.971 1.00 76.31 183 GLN A C 1
ATOM 1373 O O . GLN A 1 183 ? -3.003 -1.746 -18.361 1.00 76.31 183 GLN A O 1
ATOM 1378 N N . ALA A 1 184 ? -0.790 -1.961 -18.026 1.00 76.44 184 ALA A N 1
ATOM 1379 C CA . ALA A 1 184 ? -0.448 -0.772 -18.802 1.00 76.44 184 ALA A CA 1
ATOM 1380 C C . ALA A 1 184 ? -0.812 -1.013 -20.269 1.00 76.44 184 ALA A C 1
ATOM 1382 O O . ALA A 1 184 ? -0.568 -2.096 -20.804 1.00 76.44 184 ALA A O 1
ATOM 1383 N N . MET A 1 185 ? -1.402 -0.008 -20.919 1.00 64.31 185 MET A N 1
ATOM 1384 C CA . MET A 1 185 ? -1.648 -0.070 -22.358 1.00 64.31 185 MET A CA 1
ATOM 1385 C C . MET A 1 185 ? -0.325 -0.387 -23.056 1.00 64.31 185 MET A C 1
ATOM 1387 O O . MET A 1 185 ? 0.691 0.236 -22.750 1.00 64.31 185 MET A O 1
ATOM 1391 N N . ALA A 1 186 ? -0.332 -1.341 -23.990 1.00 48.66 186 ALA A N 1
ATOM 1392 C CA . ALA A 1 186 ? 0.826 -1.651 -24.821 1.00 48.66 186 ALA A CA 1
ATOM 1393 C C . ALA A 1 186 ? 1.140 -0.447 -25.729 1.00 48.66 186 ALA A C 1
ATOM 1395 O O . ALA A 1 186 ? 0.720 -0.372 -26.881 1.00 48.66 186 ALA A O 1
ATOM 1396 N N . GLY A 1 187 ? 1.824 0.555 -25.181 1.00 45.84 187 GLY A N 1
ATOM 1397 C CA . GLY A 1 187 ? 2.220 1.756 -25.890 1.00 45.84 187 GLY A CA 1
ATOM 1398 C C . GLY A 1 187 ? 3.382 1.452 -26.824 1.00 45.84 187 GLY A C 1
ATOM 1399 O O . GLY A 1 187 ? 4.507 1.250 -26.372 1.00 45.84 187 GLY A O 1
ATOM 1400 N N . GLY A 1 188 ? 3.114 1.460 -28.132 1.00 37.25 188 GLY A N 1
ATOM 1401 C CA . GLY A 1 188 ? 4.091 1.460 -29.225 1.00 37.25 188 GLY A CA 1
ATOM 1402 C C . GLY A 1 188 ? 4.962 2.723 -29.276 1.00 37.25 188 GLY A C 1
ATOM 1403 O O . GLY A 1 188 ? 5.032 3.390 -30.303 1.00 37.25 188 GLY A O 1
ATOM 1404 N N . GLY A 1 189 ? 5.630 3.054 -28.175 1.00 36.16 189 GLY A N 1
ATOM 1405 C CA . GLY A 1 189 ? 6.632 4.106 -28.087 1.00 36.16 189 GLY A CA 1
ATOM 1406 C C . GLY A 1 189 ? 8.016 3.485 -28.015 1.00 36.16 189 GLY A C 1
ATOM 1407 O O . GLY A 1 189 ? 8.467 3.071 -26.950 1.00 36.16 189 GLY A O 1
ATOM 1408 N N . LYS A 1 190 ? 8.703 3.416 -29.158 1.00 34.69 190 LYS A N 1
ATOM 1409 C CA . LYS A 1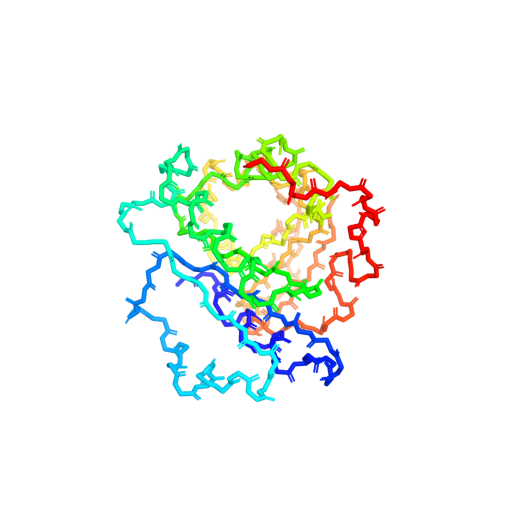 190 ? 10.153 3.219 -29.190 1.00 34.69 190 LYS A CA 1
ATOM 1410 C C . LYS A 1 190 ? 10.788 4.267 -28.272 1.00 34.69 190 LYS A C 1
ATOM 1412 O O . LYS A 1 190 ? 10.692 5.459 -28.547 1.00 34.69 190 LYS A O 1
ATOM 1417 N N . PHE A 1 191 ? 11.465 3.827 -27.215 1.00 41.19 191 PHE A N 1
ATOM 1418 C CA . PHE A 1 191 ? 12.516 4.628 -26.598 1.00 41.19 191 PHE A CA 1
ATOM 1419 C C . PHE A 1 191 ? 13.656 4.729 -27.622 1.00 41.19 191 PHE A C 1
ATOM 1421 O O . PHE A 1 191 ? 14.556 3.895 -27.654 1.00 41.19 191 PHE A O 1
ATOM 1428 N N . SER A 1 192 ? 13.551 5.694 -28.531 1.00 34.50 192 SER A N 1
ATOM 1429 C CA . SER A 1 192 ? 14.606 6.096 -29.458 1.00 34.50 192 SER A CA 1
ATOM 1430 C C . SER A 1 192 ? 14.834 7.590 -29.281 1.00 34.50 192 SER A C 1
ATOM 1432 O O . SER A 1 192 ? 13.931 8.375 -29.572 1.00 34.50 192 SER A O 1
ATOM 1434 N N . GLY A 1 193 ? 16.023 7.938 -28.790 1.00 36.19 193 GLY A N 1
ATOM 1435 C CA . GLY A 1 193 ? 16.493 9.292 -28.513 1.00 36.19 193 GLY A CA 1
ATOM 1436 C C . GLY A 1 193 ? 17.527 9.266 -27.406 1.00 36.19 193 GLY A C 1
ATOM 1437 O O . GLY A 1 193 ? 17.120 9.511 -26.252 1.00 36.19 193 GLY A O 1
#

Radius of gyration: 17.12 Å; chains: 1; bounding box: 37×34×50 Å